Protein 3FUG (pdb70)

GO terms:
  GO:0004879 nuclear receptor activity (F, IDA)
  GO:0000785 chromatin (C, IDA)
  GO:0048384 retinoic acid receptor signaling pathway (P, IDA)
  GO:0045944 positive regulation of transcription by RNA polymerase II (P, IDA)
  GO:0044323 retinoic acid-responsive element binding (F, IDA)
  GO:1990837 sequence-specific double-stranded DNA binding (F, IDA)
  GO:0000977 RNA polymerase II transcription regulatory region sequence-specific DNA binding (F, IDA)
  GO:0000978 RNA polymerase II cis-regulatory region sequence-specific DNA binding (F, IDA)
  GO:0003700 DNA-binding transcription factor activity (F, IDA)
  GO:0042802 identical protein binding (F, IPI)
  GO:0005634 nucleus (C, IDA)
  GO:0005634 nucleus (C, EXP)
  GO:0005515 protein binding (F, IPI)
  GO:0019899 enzyme binding (F, IPI)
  GO:0004879 nuclear receptor activity (F, TAS)
  GO:0043565 sequence-specific DNA binding (F, IDA)
  GO:0000978 RNA polymerase II cis-regulatory region sequence-specific DNA binding (F, TAS)
  GO:0003712 transcription coregulator activity (F, TAS)
  GO:0005654 nucleoplasm (C, TAS)
  GO:0005829 cytosol (C, TAS)

CATH classification: 1.10.565.10

Organism: Homo sapiens (NCBI:txid9606)

Structure (mmCIF, N/CA/C/O backbone):
data_3FUG
#
_entry.id   3FUG
#
_cell.length_a   65.763
_cell.length_b   65.763
_cell.length_c   110.857
_cell.angle_alpha   90.000
_cell.angle_beta   90.000
_cell.angle_gamma   90.000
#
_symmetry.space_group_name_H-M   'P 43 21 2'
#
loop_
_entity.id
_entity.type
_entity.pdbx_description
1 polymer 'Retinoic acid receptor RXR-alpha'
2 polymer 'Nuclear receptor coactivator 2'
3 non-polymer '(2E)-3-[4-hydroxy-3-(3,5,5,8,8-pentamethyl-5,6,7,8-tetrahydronaphthalen-2-yl)phenyl]prop-2-enoic acid'
4 water water
#
loop_
_atom_site.group_PDB
_atom_site.id
_atom_site.type_symbol
_atom_site.label_atom_id
_atom_site.label_alt_id
_atom_site.label_comp_id
_atom_site.label_asym_id
_atom_site.label_entity_id
_atom_site.label_seq_id
_atom_site.pdbx_PDB_ins_code
_atom_site.Cartn_x
_atom_site.Cartn_y
_atom_site.Cartn_z
_atom_site.occupancy
_atom_site.B_iso_or_equiv
_atom_site.auth_seq_id
_atom_site.auth_comp_id
_atom_site.auth_asym_id
_atom_site.auth_atom_id
_atom_site.pdbx_PDB_model_num
ATOM 1 N N . ASP A 1 7 ? 3.264 18.661 -16.024 1.00 31.77 229 ASP A N 1
ATOM 2 C CA . ASP A 1 7 ? 3.145 19.438 -14.749 1.00 31.18 229 ASP A CA 1
ATOM 3 C C . ASP A 1 7 ? 1.955 18.942 -13.929 1.00 30.10 229 ASP A C 1
ATOM 4 O O . ASP A 1 7 ? 0.924 18.562 -14.489 1.00 30.25 229 ASP A O 1
ATOM 9 N N . MET A 1 8 ? 2.100 18.973 -12.606 1.00 28.75 230 MET A N 1
ATOM 10 C CA . MET A 1 8 ? 1.062 18.486 -11.695 1.00 27.44 230 MET A CA 1
ATOM 11 C C . MET A 1 8 ? 0.985 19.359 -10.440 1.00 26.96 230 MET A C 1
ATOM 12 O O . MET A 1 8 ? 1.457 18.955 -9.379 1.00 27.04 230 MET A O 1
ATOM 17 N N . PRO A 1 9 ? 0.375 20.560 -10.556 1.00 26.69 231 PRO A N 1
ATOM 18 C CA . PRO A 1 9 ? 0.319 21.526 -9.456 1.00 26.24 231 PRO A CA 1
ATOM 19 C C . PRO A 1 9 ? -0.614 21.089 -8.333 1.00 25.88 231 PRO A C 1
ATOM 20 O O . PRO A 1 9 ? -1.762 20.721 -8.591 1.00 26.06 231 PRO A O 1
ATOM 24 N N . VAL A 1 10 ? -0.118 21.136 -7.100 1.00 25.27 232 VAL A N 1
ATOM 25 C CA . VAL A 1 10 ? -0.914 20.767 -5.928 1.00 24.97 232 VAL A CA 1
ATOM 26 C C . VAL A 1 10 ? -2.093 21.723 -5.703 1.00 25.36 232 VAL A C 1
ATOM 27 O O . VAL A 1 10 ? -3.122 21.326 -5.162 1.00 24.97 232 VAL A O 1
ATOM 31 N N . GLU A 1 11 ? -1.940 22.976 -6.134 1.00 25.39 233 GLU A N 1
ATOM 32 C CA . GLU A 1 11 ? -3.041 23.937 -6.088 1.00 26.09 233 GLU A CA 1
ATOM 33 C C . GLU A 1 11 ? -4.275 23.409 -6.817 1.00 25.58 233 GLU A C 1
ATOM 34 O O . GLU A 1 11 ? -5.380 23.475 -6.283 1.00 25.68 233 GLU A O 1
ATOM 40 N N . ARG A 1 12 ? -4.075 22.881 -8.026 1.00 25.51 234 ARG A N 1
ATOM 41 C CA . ARG A 1 12 ? -5.158 22.324 -8.840 1.00 25.63 234 ARG A CA 1
ATOM 42 C C . ARG A 1 12 ? -5.762 21.071 -8.202 1.00 24.84 234 ARG A C 1
ATOM 43 O O . ARG A 1 12 ? -6.941 20.790 -8.370 1.00 24.84 234 ARG A O 1
ATOM 51 N N . ILE A 1 13 ? -4.939 20.310 -7.490 1.00 24.16 235 ILE A N 1
ATOM 52 C CA . ILE A 1 13 ? -5.414 19.096 -6.827 1.00 23.63 235 ILE A CA 1
ATOM 53 C C . ILE A 1 13 ? -6.285 19.460 -5.623 1.00 23.54 235 ILE A C 1
ATOM 54 O O . ILE A 1 13 ? -7.369 18.898 -5.449 1.00 23.41 235 ILE A O 1
ATOM 59 N N . LEU A 1 14 ? -5.834 20.438 -4.833 1.00 23.21 236 LEU A N 1
ATOM 60 C CA . LEU A 1 14 ? -6.613 20.955 -3.706 1.00 23.31 236 LEU A CA 1
ATOM 61 C C . LEU A 1 14 ? -7.919 21.615 -4.160 1.00 23.26 236 LEU A C 1
ATOM 62 O O . LEU A 1 14 ? -8.945 21.480 -3.491 1.00 22.82 236 LEU A O 1
ATOM 67 N N . GLU A 1 15 ? -7.874 22.306 -5.301 1.00 23.43 237 GLU A N 1
ATOM 68 C CA . GLU A 1 15 ? -9.068 22.910 -5.902 1.00 24.05 237 GLU A CA 1
ATOM 69 C C . GLU A 1 15 ? -10.127 21.848 -6.186 1.00 23.24 237 GLU A C 1
ATOM 70 O O . GLU A 1 15 ? -11.296 22.044 -5.889 1.00 23.63 237 GLU A O 1
ATOM 76 N N . ALA A 1 16 ? -9.701 20.720 -6.752 1.00 22.94 238 ALA A N 1
ATOM 77 C CA . ALA A 1 16 ? -10.591 19.597 -7.013 1.00 22.34 238 ALA A CA 1
ATOM 78 C C . ALA A 1 16 ? -11.244 19.100 -5.722 1.00 22.15 238 ALA A C 1
ATOM 79 O O . ALA A 1 16 ? -12.454 18.900 -5.678 1.00 21.93 238 ALA A O 1
ATOM 81 N N . GLU A 1 17 ? -10.444 18.941 -4.669 1.00 22.25 239 GLU A N 1
ATOM 82 C CA . GLU A 1 17 ? -10.960 18.568 -3.342 1.00 22.59 239 GLU A CA 1
ATOM 83 C C . GLU A 1 17 ? -12.032 19.521 -2.812 1.00 23.52 239 GLU A C 1
ATOM 84 O O . GLU A 1 17 ? -13.096 19.089 -2.379 1.00 23.37 239 GLU A O 1
ATOM 90 N N . LEU A 1 18 ? -11.738 20.816 -2.845 1.00 25.01 240 LEU A N 1
ATOM 91 C CA . LEU A 1 18 ? -12.638 21.833 -2.291 1.00 26.58 240 LEU A CA 1
ATOM 92 C C . LEU A 1 18 ? -13.885 22.020 -3.142 1.00 27.45 240 LEU A C 1
ATOM 93 O O . LEU A 1 18 ? -14.936 22.420 -2.627 1.00 27.91 240 LEU A O 1
ATOM 98 N N . ALA A 1 19 ? -13.760 21.719 -4.435 1.00 28.30 241 ALA A N 1
ATOM 99 C CA . ALA A 1 19 ? -14.879 21.771 -5.382 1.00 29.37 241 ALA A CA 1
ATOM 100 C C . ALA A 1 19 ? -15.983 20.751 -5.089 1.00 30.09 241 ALA A C 1
ATOM 101 O O . ALA A 1 19 ? -17.149 21.000 -5.394 1.00 30.56 241 ALA A O 1
ATOM 103 N N . VAL A 1 20 ? -15.614 19.615 -4.502 1.00 30.85 242 VAL A N 1
ATOM 104 C CA . VAL A 1 20 ? -16.558 18.515 -4.271 1.00 31.74 242 VAL A CA 1
ATOM 105 C C . VAL A 1 20 ? -17.007 18.331 -2.807 1.00 32.56 242 VAL A C 1
ATOM 106 O O . VAL A 1 20 ? -17.603 17.307 -2.457 1.00 33.31 242 VAL A O 1
ATOM 110 N N . GLU A 1 21 ? -16.733 19.316 -1.959 1.00 33.23 243 GLU A N 1
ATOM 111 C CA . GLU A 1 21 ? -17.141 19.249 -0.552 1.00 33.99 243 GLU A CA 1
ATOM 112 C C . GLU A 1 21 ? -18.648 19.413 -0.352 1.00 34.04 243 GLU A C 1
ATOM 113 O O . GLU A 1 21 ? -19.348 19.949 -1.215 1.00 34.24 243 GLU A O 1
ATOM 119 N N . ASP A 1 41 ? -31.741 0.581 8.766 1.00 26.72 263 ASP A N 1
ATOM 120 C CA . ASP A 1 41 ? -30.443 0.212 9.332 1.00 26.39 263 ASP A CA 1
ATOM 121 C C . ASP A 1 41 ? -29.306 1.071 8.734 1.00 25.41 263 ASP A C 1
ATOM 122 O O . ASP A 1 41 ? -29.403 1.496 7.582 1.00 25.97 263 ASP A O 1
ATOM 127 N N . PRO A 1 42 ? -28.261 1.377 9.535 1.00 24.20 264 PRO A N 1
ATOM 128 C CA . PRO A 1 42 ? -27.139 2.232 9.091 1.00 23.38 264 PRO A CA 1
ATOM 129 C C . PRO A 1 42 ? -26.452 1.825 7.787 1.00 22.60 264 PRO A C 1
ATOM 130 O O . PRO A 1 42 ? -25.964 2.692 7.063 1.00 22.66 264 PRO A O 1
ATOM 134 N N . VAL A 1 43 ? -26.398 0.525 7.507 1.00 21.47 265 VAL A N 1
ATOM 135 C CA . VAL A 1 43 ? -25.831 0.011 6.263 1.00 20.97 265 VAL A CA 1
ATOM 136 C C . VAL A 1 43 ? -26.556 0.560 5.025 1.00 20.22 265 VAL A C 1
ATOM 137 O O . VAL A 1 43 ? -25.916 0.924 4.046 1.00 20.38 265 VAL A O 1
ATOM 141 N N . THR A 1 44 ? -27.885 0.619 5.071 1.00 19.86 266 THR A N 1
ATOM 142 C CA . THR A 1 44 ? -28.654 1.226 3.983 1.00 19.39 266 THR A CA 1
ATOM 143 C C . THR A 1 44 ? -28.256 2.696 3.782 1.00 18.82 266 THR A C 1
ATOM 144 O O . THR A 1 44 ? -27.979 3.108 2.653 1.00 18.30 266 THR A O 1
ATOM 148 N N . ASN A 1 45 ? -28.191 3.460 4.875 1.00 18.25 267 ASN A N 1
ATOM 149 C CA . ASN A 1 45 ? -27.735 4.856 4.829 1.00 18.35 267 ASN A CA 1
ATOM 150 C C . ASN A 1 45 ? -26.307 4.999 4.265 1.00 17.56 267 ASN A C 1
ATOM 151 O O . ASN A 1 45 ? -26.024 5.921 3.504 1.00 17.53 267 ASN A O 1
ATOM 156 N N . ILE A 1 46 ? -25.418 4.082 4.636 1.00 16.76 268 ILE A N 1
ATOM 157 C CA . ILE A 1 46 ? -24.027 4.122 4.167 1.00 15.91 268 ILE A CA 1
ATOM 158 C C . ILE A 1 46 ? -23.959 3.855 2.658 1.00 15.77 268 ILE A C 1
ATOM 159 O O . ILE A 1 46 ? -23.201 4.518 1.944 1.00 15.88 268 ILE A O 1
ATOM 164 N N . CYS A 1 47 ? -24.760 2.896 2.183 1.00 15.34 269 CYS A N 1
ATOM 165 C CA . CYS A 1 47 ? -24.822 2.563 0.762 1.00 15.88 269 CYS A CA 1
ATOM 166 C C . CYS A 1 47 ? -25.405 3.698 -0.069 1.00 15.94 269 CYS A C 1
ATOM 167 O O . CYS A 1 47 ? -24.983 3.915 -1.199 1.00 15.76 269 CYS A O 1
ATOM 170 N N . GLN A 1 48 ? -26.385 4.405 0.485 1.00 16.55 270 GLN A N 1
ATOM 171 C CA . GLN A 1 48 ? -26.970 5.561 -0.206 1.00 17.30 270 GLN A CA 1
ATOM 172 C C . GLN A 1 48 ? -25.922 6.652 -0.379 1.00 16.00 270 GLN A C 1
ATOM 173 O O . GLN A 1 48 ? -25.817 7.244 -1.446 1.00 15.70 270 GLN A O 1
ATOM 179 N N . ALA A 1 49 ? -25.136 6.880 0.676 1.00 15.27 271 ALA A N 1
ATOM 180 C CA . ALA A 1 49 ? -24.042 7.848 0.660 1.00 14.54 271 ALA A CA 1
ATOM 181 C C . ALA A 1 49 ? -22.981 7.537 -0.402 1.00 14.19 271 ALA A C 1
ATOM 182 O O . ALA A 1 49 ? -22.549 8.443 -1.127 1.00 13.88 271 ALA A O 1
ATOM 184 N N . ALA A 1 50 ? -22.565 6.271 -0.485 1.00 13.12 272 ALA A N 1
ATOM 185 C CA . ALA A 1 50 ? -21.596 5.827 -1.498 1.00 13.12 272 ALA A CA 1
ATOM 186 C C . ALA A 1 50 ? -22.089 6.095 -2.931 1.00 13.14 272 ALA A C 1
ATOM 187 O O . ALA A 1 50 ? -21.345 6.630 -3.750 1.00 12.37 272 ALA A O 1
ATOM 189 N N . ASP A 1 51 ? -23.335 5.708 -3.221 1.00 13.68 273 ASP A N 1
ATOM 190 C CA . ASP A 1 51 ? -23.962 5.969 -4.530 1.00 13.97 273 ASP A CA 1
ATOM 191 C C . ASP A 1 51 ? -23.919 7.457 -4.889 1.00 14.48 273 ASP A C 1
ATOM 192 O O . ASP A 1 51 ? -23.466 7.829 -5.984 1.00 14.34 273 ASP A O 1
ATOM 197 N N . LYS A 1 52 ? -24.392 8.286 -3.957 1.00 14.90 274 LYS A N 1
ATOM 198 C CA . LYS A 1 52 ? -24.371 9.758 -4.070 1.00 15.13 274 LYS A CA 1
ATOM 199 C C . LYS A 1 52 ? -22.973 10.257 -4.423 1.00 14.48 274 LYS A C 1
ATOM 200 O O . LYS A 1 52 ? -22.801 11.056 -5.350 1.00 12.99 274 LYS A O 1
ATOM 206 N N . GLN A 1 53 ? -21.973 9.768 -3.693 1.00 13.65 275 GLN A N 1
ATOM 207 C CA . GLN A 1 53 ? -20.607 10.245 -3.878 1.00 13.34 275 GLN A CA 1
ATOM 208 C C . GLN A 1 53 ? -19.947 9.764 -5.162 1.00 13.12 275 GLN A C 1
ATOM 209 O O . GLN A 1 53 ? -19.000 10.375 -5.628 1.00 13.35 275 GLN A O 1
ATOM 215 N N . LEU A 1 54 ? -20.461 8.684 -5.737 1.00 13.23 276 LEU A N 1
ATOM 216 C CA . LEU A 1 54 ? -19.958 8.194 -7.019 1.00 13.23 276 LEU A CA 1
ATOM 217 C C . LEU A 1 54 ? -20.155 9.215 -8.150 1.00 13.43 276 LEU A C 1
ATOM 218 O O . LEU A 1 54 ? -19.303 9.341 -9.030 1.00 13.30 276 LEU A O 1
ATOM 223 N N . PHE A 1 55 ? -21.257 9.962 -8.102 1.00 13.86 277 PHE A N 1
ATOM 224 C CA . PHE A 1 55 ? -21.532 10.992 -9.116 1.00 14.57 277 PHE A CA 1
ATOM 225 C C . PHE A 1 55 ? -20.549 12.138 -8.967 1.00 14.78 277 PHE A C 1
ATOM 226 O O . PHE A 1 55 ? -19.981 12.629 -9.945 1.00 15.10 277 PHE A O 1
ATOM 234 N N . THR A 1 56 ? -20.340 12.529 -7.716 1.00 15.48 278 THR A N 1
ATOM 235 C CA . THR A 1 56 ? -19.418 13.583 -7.333 1.00 16.20 278 THR A CA 1
ATOM 236 C C . THR A 1 56 ? -17.948 13.207 -7.628 1.00 16.50 278 THR A C 1
ATOM 237 O O . THR A 1 56 ? -17.133 14.065 -8.011 1.00 16.51 278 THR A O 1
ATOM 241 N N . LEU A 1 57 ? -17.616 11.926 -7.458 1.00 16.45 279 LEU A N 1
ATOM 242 C CA . LEU A 1 57 ? -16.269 11.412 -7.766 1.00 16.36 279 LEU A CA 1
ATOM 243 C C . LEU A 1 57 ? -15.864 11.659 -9.223 1.00 16.72 279 LEU A C 1
ATOM 244 O O . LEU A 1 57 ? -14.711 12.017 -9.517 1.00 15.93 279 LEU A O 1
ATOM 249 N N . VAL A 1 58 ? -16.809 11.444 -10.134 1.00 16.99 280 VAL A N 1
ATOM 250 C CA . VAL A 1 58 ? -16.551 11.693 -11.553 1.00 17.75 280 VAL A CA 1
ATOM 251 C C . VAL A 1 58 ? -16.172 13.155 -11.773 1.00 18.13 280 VAL A C 1
ATOM 252 O O . VAL A 1 58 ? -15.219 13.446 -12.495 1.00 18.67 280 VAL A O 1
ATOM 256 N N . GLU A 1 59 ? -16.893 14.069 -11.129 1.00 18.50 281 GLU A N 1
ATOM 257 C CA . GLU A 1 59 ? -16.567 15.501 -11.224 1.00 18.98 281 GLU A CA 1
ATOM 258 C C . GLU A 1 59 ? -15.208 15.852 -10.627 1.00 18.47 281 GLU A C 1
ATOM 259 O O . GLU A 1 59 ? -14.479 16.689 -11.183 1.00 18.96 281 GLU A O 1
ATOM 265 N N . TRP A 1 60 ? -14.871 15.213 -9.505 1.00 17.39 282 TRP A N 1
ATOM 266 C CA . TRP A 1 60 ? -13.556 15.363 -8.882 1.00 16.79 282 TRP A CA 1
ATOM 267 C C . TRP A 1 60 ? -12.430 14.992 -9.842 1.00 16.84 282 TRP A C 1
ATOM 268 O O . TRP A 1 60 ? -11.483 15.764 -10.018 1.00 16.15 282 TRP A O 1
ATOM 279 N N . ALA A 1 61 ? -12.531 13.799 -10.436 1.00 17.03 283 ALA A N 1
ATOM 280 C CA . ALA A 1 61 ? -11.482 13.271 -11.312 1.00 17.59 283 ALA A CA 1
ATOM 281 C C . ALA A 1 61 ? -11.272 14.155 -12.543 1.00 17.90 283 ALA A C 1
ATOM 282 O O . ALA A 1 61 ? -10.144 14.355 -12.980 1.00 18.16 283 ALA A O 1
ATOM 284 N N . LYS A 1 62 ? -12.369 14.690 -13.073 1.00 18.56 284 LYS A N 1
ATOM 285 C CA . LYS A 1 62 ? -12.337 15.639 -14.197 1.00 19.50 284 LYS A CA 1
ATOM 286 C C . LYS A 1 62 ? -11.525 16.900 -13.893 1.00 19.46 284 LYS A C 1
ATOM 287 O O . LYS A 1 62 ? -11.026 17.546 -14.806 1.00 20.07 284 LYS A O 1
ATOM 293 N N . ARG A 1 63 ? -11.410 17.241 -12.612 1.00 19.31 285 ARG A N 1
ATOM 294 C CA . ARG A 1 63 ? -10.626 18.392 -12.162 1.00 19.56 285 ARG A CA 1
ATOM 295 C C . ARG A 1 63 ? -9.173 18.059 -11.792 1.00 19.07 285 ARG A C 1
ATOM 296 O O . ARG A 1 63 ? -8.390 18.962 -11.482 1.00 18.84 285 ARG A O 1
ATOM 304 N N . ILE A 1 64 ? -8.821 16.777 -11.801 1.00 19.04 286 ILE A N 1
ATOM 305 C CA . ILE A 1 64 ? -7.428 16.366 -11.589 1.00 18.95 286 ILE A CA 1
ATOM 306 C C . ILE A 1 64 ? -6.650 16.538 -12.902 1.00 19.64 286 ILE A C 1
ATOM 307 O O . ILE A 1 64 ? -7.056 15.990 -13.922 1.00 19.97 286 ILE A O 1
ATOM 312 N N . PRO A 1 65 ? -5.539 17.306 -12.884 1.00 20.51 287 PRO A N 1
ATOM 313 C CA . PRO A 1 65 ? -4.815 17.605 -14.137 1.00 21.08 287 PRO A CA 1
ATOM 314 C C . PRO A 1 65 ? -4.486 16.378 -14.982 1.00 21.66 287 PRO A C 1
ATOM 315 O O . PRO A 1 65 ? -3.935 15.396 -14.470 1.00 22.15 287 PRO A O 1
ATOM 319 N N . HIS A 1 66 ? -4.841 16.452 -16.269 1.00 21.95 288 HIS A N 1
ATOM 320 C CA . HIS A 1 66 ? -4.513 15.438 -17.293 1.00 22.27 288 HIS A CA 1
ATOM 321 C C . HIS A 1 66 ? -5.405 14.188 -17.314 1.00 21.94 288 HIS A C 1
ATOM 322 O O . HIS A 1 66 ? -5.305 13.385 -18.237 1.00 22.63 288 HIS A O 1
ATOM 329 N N . PHE A 1 67 ? -6.279 14.015 -16.324 1.00 21.48 289 PHE A N 1
ATOM 330 C CA . PHE A 1 67 ? -7.161 12.839 -16.303 1.00 20.85 289 PHE A CA 1
ATOM 331 C C . PHE A 1 67 ? 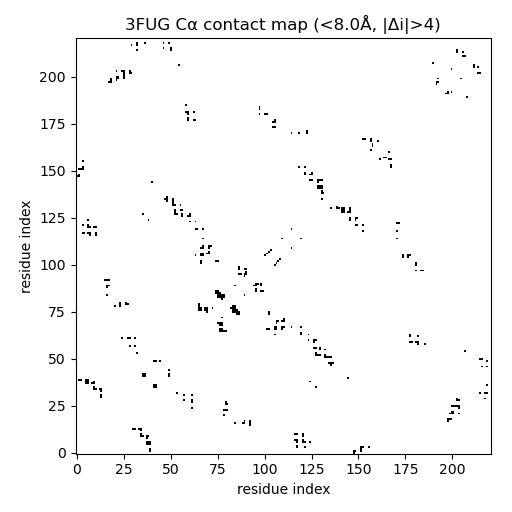-8.101 12.810 -17.513 1.00 21.12 289 PHE A C 1
ATOM 332 O O . PHE A 1 67 ? -8.251 11.775 -18.167 1.00 20.64 289 PHE A O 1
ATOM 340 N N . SER A 1 68 ? -8.727 13.953 -17.792 1.00 21.74 290 SER A N 1
ATOM 341 C CA . SER A 1 68 ? -9.660 14.102 -18.914 1.00 22.77 290 SER A CA 1
ATOM 342 C C . SER A 1 68 ? -9.038 13.899 -20.302 1.00 23.03 290 SER A C 1
ATOM 343 O O . SER A 1 68 ? -9.763 13.712 -21.286 1.00 23.04 290 SER A O 1
ATOM 346 N N . GLU A 1 69 ? -7.709 13.938 -20.367 1.00 23.89 291 GLU A N 1
ATOM 347 C CA . GLU A 1 69 ? -6.964 13.787 -21.626 1.00 24.94 291 GLU A CA 1
ATOM 348 C C . GLU A 1 69 ? -6.586 12.344 -21.927 1.00 24.61 291 GLU A C 1
ATOM 349 O O . GLU A 1 69 ? -6.139 12.027 -23.040 1.00 24.58 291 GLU A O 1
ATOM 355 N N . LEU A 1 70 ? -6.754 11.473 -20.932 1.00 24.00 292 LEU A N 1
ATOM 356 C CA . LEU A 1 70 ? -6.609 10.037 -21.142 1.00 23.53 292 LEU A CA 1
ATOM 357 C C . LEU A 1 70 ? -7.748 9.549 -22.049 1.00 23.36 292 LEU A C 1
ATOM 358 O O . LEU A 1 70 ? -8.805 10.174 -22.086 1.00 23.50 292 LEU A O 1
ATOM 363 N N . PRO A 1 71 ? -7.531 8.454 -22.803 1.00 23.09 293 PRO A N 1
ATOM 364 C CA . PRO A 1 71 ? -8.649 7.843 -23.532 1.00 23.38 293 PRO A CA 1
ATOM 365 C C . PRO A 1 71 ? -9.829 7.559 -22.605 1.00 23.68 293 PRO A C 1
ATOM 366 O O . PRO A 1 71 ? -9.624 7.097 -21.476 1.00 23.40 293 PRO A O 1
ATOM 370 N N . LEU A 1 72 ? -11.046 7.844 -23.071 1.00 23.81 294 LEU A N 1
ATOM 371 C CA . LEU A 1 72 ? -12.257 7.596 -22.279 1.00 23.95 294 LEU A CA 1
ATOM 372 C C . LEU A 1 72 ? -12.294 6.182 -21.663 1.00 24.07 294 LEU A C 1
ATOM 373 O O . LEU A 1 72 ? -12.697 6.025 -20.507 1.00 23.97 294 LEU A O 1
ATOM 378 N N . ASP A 1 73 ? -11.867 5.166 -22.417 1.00 24.04 295 ASP A N 1
ATOM 379 C CA . ASP A 1 73 ? -11.847 3.788 -21.893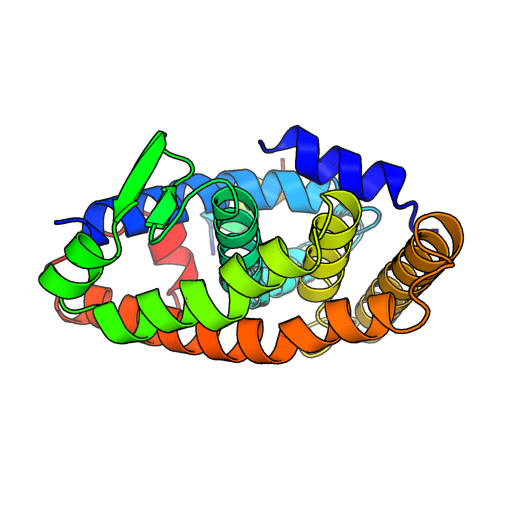 1.00 23.98 295 ASP A CA 1
ATOM 380 C C . ASP A 1 73 ? -10.914 3.626 -20.680 1.00 22.96 295 ASP A C 1
ATOM 381 O O . ASP A 1 73 ? -11.202 2.842 -19.774 1.00 22.34 295 ASP A O 1
ATOM 386 N N . ASP A 1 74 ? -9.806 4.366 -20.675 1.00 22.16 296 ASP A N 1
ATOM 387 C CA . ASP A 1 74 ? -8.856 4.342 -19.560 1.00 21.30 296 ASP A CA 1
ATOM 388 C C . ASP A 1 74 ? -9.384 5.108 -18.345 1.00 20.66 296 ASP A C 1
ATOM 389 O O . ASP A 1 74 ? -9.154 4.699 -17.215 1.00 20.54 296 ASP A O 1
ATOM 394 N N . GLN A 1 75 ? -10.084 6.215 -18.586 1.00 19.71 297 GLN A N 1
ATOM 395 C CA . GLN A 1 75 ? -10.761 6.962 -17.526 1.00 19.09 297 GLN A CA 1
ATOM 396 C C . GLN A 1 75 ? -11.767 6.074 -16.798 1.00 18.34 297 GLN A C 1
ATOM 397 O O . GLN A 1 75 ? -11.876 6.114 -15.570 1.00 17.45 297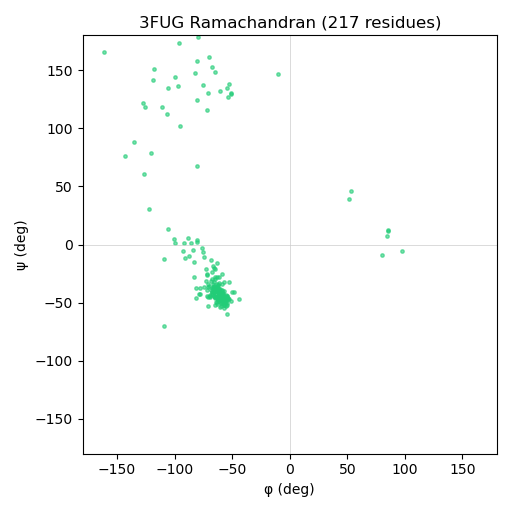 GLN A O 1
ATOM 403 N N . VAL A 1 76 ? -12.494 5.278 -17.581 1.00 17.78 298 VAL A N 1
ATOM 404 C CA . VAL A 1 76 ? -13.469 4.305 -17.087 1.00 17.03 298 VAL A CA 1
ATOM 405 C C . VAL A 1 76 ? -12.752 3.248 -16.245 1.00 16.72 298 VAL A C 1
ATOM 406 O O . VAL A 1 76 ? -13.147 2.987 -15.107 1.00 16.81 298 VAL A O 1
ATOM 410 N N . ILE A 1 77 ? -11.690 2.664 -16.794 1.00 15.94 299 ILE A N 1
ATOM 411 C CA . ILE A 1 77 ? -10.879 1.672 -16.069 1.00 15.50 299 ILE A CA 1
ATOM 412 C C . ILE A 1 77 ? -10.341 2.231 -14.734 1.00 15.13 299 ILE A C 1
ATOM 413 O O . ILE A 1 77 ? -10.470 1.586 -13.687 1.00 15.02 299 ILE A O 1
ATOM 418 N N . LEU A 1 78 ? -9.769 3.431 -14.771 1.00 14.59 300 LEU A N 1
ATOM 419 C CA . LEU A 1 78 ? -9.190 4.033 -13.565 1.00 14.59 300 LEU A CA 1
ATOM 420 C C . LEU A 1 78 ? -10.213 4.262 -12.448 1.00 14.47 300 LEU A C 1
ATOM 421 O O . LEU A 1 78 ? -9.939 3.966 -11.273 1.00 14.68 300 LEU A O 1
ATOM 426 N N . LEU A 1 79 ? -11.387 4.771 -12.823 1.00 14.41 301 LEU A N 1
ATOM 427 C CA . LEU A 1 79 ? -12.492 5.009 -11.883 1.00 14.23 301 LEU A CA 1
ATOM 428 C C . LEU A 1 79 ? -13.155 3.737 -11.367 1.00 14.64 301 LEU A C 1
ATOM 429 O O . LEU A 1 79 ? -13.542 3.657 -10.186 1.00 13.56 301 LEU A O 1
ATOM 434 N N . ARG A 1 80 ? -13.266 2.733 -12.233 1.00 14.75 302 ARG A N 1
ATOM 435 C CA . ARG A 1 80 ? -13.818 1.445 -11.809 1.00 15.72 302 ARG A CA 1
ATOM 436 C C . ARG A 1 80 ? -12.854 0.714 -10.866 1.00 15.13 302 ARG A C 1
ATOM 437 O O . ARG A 1 80 ? -13.284 0.047 -9.917 1.00 15.91 302 ARG A O 1
ATOM 445 N N . ALA A 1 81 ? -11.559 0.864 -11.120 1.00 14.47 303 ALA A N 1
ATOM 446 C CA . ALA A 1 81 ? -10.516 0.305 -10.267 1.00 14.14 303 ALA A CA 1
ATOM 447 C C . ALA A 1 81 ? -10.435 0.986 -8.894 1.00 13.83 303 ALA A C 1
ATOM 448 O O . ALA A 1 81 ? -10.233 0.312 -7.875 1.00 14.03 303 ALA A O 1
ATOM 450 N N . GLY A 1 82 ? -10.603 2.307 -8.872 1.00 12.37 304 GLY A N 1
ATOM 451 C CA . GLY A 1 82 ? -10.232 3.115 -7.705 1.00 11.98 304 GLY A CA 1
ATOM 452 C C . GLY A 1 82 ? -11.343 3.717 -6.863 1.00 11.81 304 GLY A C 1
ATOM 453 O O . GLY A 1 82 ? -11.083 4.187 -5.746 1.00 11.33 304 GLY A O 1
ATOM 454 N N . TRP A 1 83 ? -12.576 3.688 -7.370 1.00 11.42 305 TRP A N 1
ATOM 455 C CA . TRP A 1 83 ? -13.681 4.418 -6.725 1.00 11.92 305 TRP A CA 1
ATOM 456 C C . TRP A 1 83 ? -13.815 4.160 -5.221 1.00 11.74 305 TRP A C 1
ATOM 457 O O . TRP A 1 83 ? -14.056 5.080 -4.456 1.00 12.29 305 TRP A O 1
ATOM 468 N N . ASN A 1 84 ? -13.649 2.913 -4.799 1.00 11.63 306 ASN A N 1
ATOM 469 C CA . ASN A 1 84 ? -13.902 2.576 -3.397 1.00 11.73 306 ASN A CA 1
ATOM 470 C C . ASN A 1 84 ? -12.835 3.166 -2.486 1.00 11.25 306 ASN A C 1
ATOM 471 O O . ASN A 1 84 ? -13.145 3.892 -1.542 1.00 11.50 306 ASN A O 1
ATOM 476 N N . GLU A 1 85 ? -11.572 2.896 -2.793 1.00 10.95 307 GLU A N 1
ATOM 477 C CA . GLU A 1 85 ? -10.478 3.547 -2.078 1.00 10.99 307 GLU A CA 1
ATOM 478 C C . GLU A 1 85 ? -10.596 5.065 -2.108 1.00 10.38 307 GLU A C 1
ATOM 479 O O . GLU A 1 85 ? -10.393 5.719 -1.092 1.00 9.92 307 GLU A O 1
ATOM 485 N N . LEU A 1 86 ? -10.912 5.622 -3.280 1.00 10.19 308 LEU A N 1
ATOM 486 C CA . LEU A 1 86 ? -11.070 7.081 -3.427 1.00 9.60 308 LEU A CA 1
ATOM 487 C C . LEU A 1 86 ? -12.120 7.650 -2.473 1.00 9.85 308 LEU A C 1
ATOM 488 O O . LEU A 1 86 ? -11.893 8.675 -1.829 1.00 10.28 308 LEU A O 1
ATOM 493 N N . LEU A 1 87 ? -13.263 6.974 -2.390 1.00 9.76 309 LEU A N 1
ATOM 494 C CA . LEU A 1 87 ? -14.377 7.462 -1.581 1.00 10.28 309 LEU A CA 1
ATOM 495 C C . LEU A 1 87 ? -14.158 7.194 -0.089 1.00 10.14 309 LEU A C 1
ATOM 496 O O . LEU A 1 87 ? -14.530 8.011 0.738 1.00 9.93 309 LEU A O 1
ATOM 501 N N . ILE A 1 88 ? -13.569 6.045 0.237 1.00 10.29 310 ILE A N 1
ATOM 502 C CA . ILE A 1 88 ? -13.158 5.729 1.622 1.00 10.33 310 ILE A CA 1
ATOM 503 C C . ILE A 1 88 ? -12.131 6.747 2.168 1.00 10.60 310 ILE A C 1
ATOM 504 O O . ILE A 1 88 ? -12.270 7.222 3.291 1.00 10.46 310 ILE A O 1
ATOM 509 N N . ALA A 1 89 ? -11.129 7.100 1.364 1.00 11.10 311 ALA A N 1
ATOM 510 C CA . ALA A 1 89 ? -10.161 8.133 1.758 1.00 11.56 311 ALA A CA 1
ATOM 511 C C . ALA A 1 89 ? -10.883 9.427 2.109 1.00 11.93 311 ALA A C 1
ATOM 512 O O . ALA A 1 89 ? -10.581 10.050 3.124 1.00 12.63 311 ALA A O 1
ATOM 514 N N . SER A 1 90 ? -11.849 9.812 1.277 1.00 12.56 312 SER A N 1
ATOM 515 C CA . SER A 1 90 ? -12.603 11.053 1.466 1.00 12.60 312 SER A CA 1
ATOM 516 C C . SER A 1 90 ? -13.459 11.079 2.722 1.00 12.55 312 SER A C 1
ATOM 517 O O . SER A 1 90 ? -13.377 12.048 3.481 1.00 12.30 312 SER A O 1
ATOM 520 N N . PHE A 1 91 ? -14.303 10.063 2.937 1.00 11.96 313 PHE A N 1
ATOM 521 C CA . PHE A 1 91 ? -15.122 10.085 4.165 1.00 12.19 313 PHE A CA 1
ATOM 522 C C . PHE A 1 91 ? -14.280 9.914 5.435 1.00 12.33 313 PHE A C 1
ATOM 523 O O . PHE A 1 91 ? -14.641 10.443 6.494 1.00 11.93 313 PHE A O 1
ATOM 531 N N . SER A 1 92 ? -13.158 9.195 5.324 1.00 12.24 314 SER A N 1
ATOM 532 C CA . SER A 1 92 ? -12.250 9.023 6.468 1.00 12.79 314 SER A CA 1
ATOM 533 C C . SER A 1 92 ? -11.622 10.347 6.890 1.00 13.40 314 SER A C 1
ATOM 534 O O . SER A 1 92 ? -11.585 10.673 8.076 1.00 14.08 314 SER A O 1
ATOM 537 N N . HIS A 1 93 ? -11.147 11.121 5.922 1.00 13.77 315 HIS A N 1
ATOM 538 C CA . HIS A 1 93 ? -10.570 12.422 6.231 1.00 14.35 315 HIS A CA 1
ATOM 539 C C . HIS A 1 93 ? -11.638 13.397 6.738 1.00 14.66 315 HIS A C 1
ATOM 540 O O . HIS A 1 93 ? -11.380 14.185 7.651 1.00 14.72 315 HIS A O 1
ATOM 547 N N . ARG A 1 94 ? -12.835 13.321 6.163 1.00 14.94 316 ARG A N 1
ATOM 548 C CA . ARG A 1 94 ? -13.961 14.119 6.636 1.00 16.14 316 ARG A CA 1
ATOM 549 C C . ARG A 1 94 ? -14.261 13.872 8.124 1.00 16.66 316 ARG A C 1
ATOM 550 O O . ARG A 1 94 ? -14.692 14.790 8.844 1.00 16.37 316 ARG A O 1
ATOM 558 N N . SER A 1 95 ? -14.019 12.640 8.572 1.00 17.14 317 SER A N 1
ATOM 559 C CA . SER A 1 95 ? -14.406 12.190 9.909 1.00 18.17 317 SER A CA 1
ATOM 560 C C . SER A 1 95 ? -13.403 12.494 11.034 1.00 19.28 317 SER A C 1
ATOM 561 O O . SER A 1 95 ? -13.647 12.130 12.181 1.00 19.05 317 SER A O 1
ATOM 564 N N . ILE A 1 96 ? -12.289 13.152 10.713 1.00 20.71 318 ILE A N 1
ATOM 565 C CA . ILE A 1 96 ? -11.255 13.436 11.722 1.00 22.82 318 ILE A CA 1
ATOM 566 C C . ILE A 1 96 ? -11.752 14.324 12.875 1.00 23.65 318 ILE A C 1
ATOM 567 O O . ILE A 1 96 ? -11.246 14.231 13.989 1.00 24.11 318 ILE A O 1
ATOM 572 N N . ALA A 1 97 ? -12.746 15.161 12.602 1.00 25.04 319 ALA A N 1
ATOM 573 C CA . ALA A 1 97 ? -13.321 16.053 13.618 1.00 26.62 319 ALA A CA 1
ATOM 574 C C . ALA A 1 97 ? -14.225 15.309 14.606 1.00 27.39 319 ALA A C 1
ATOM 575 O O . ALA A 1 97 ? -14.686 15.884 15.596 1.00 27.97 319 ALA A O 1
ATOM 577 N N . VAL A 1 98 ? -14.465 14.029 14.331 1.00 27.64 320 VAL A N 1
ATOM 578 C CA . VAL A 1 98 ? -15.413 13.231 15.095 1.00 27.86 320 VAL A CA 1
ATOM 579 C C . VAL A 1 98 ? -14.736 12.034 15.767 1.00 27.35 320 VAL A C 1
ATOM 580 O O . VAL A 1 98 ? -13.839 11.416 15.200 1.00 27.33 320 VAL A O 1
ATOM 584 N N . LYS A 1 99 ? -15.166 11.732 16.989 1.00 27.06 321 LYS A N 1
ATOM 585 C CA . LYS A 1 99 ? -14.677 10.575 17.729 1.00 26.59 321 LYS A CA 1
ATOM 586 C C . LYS A 1 99 ? -15.646 9.403 17.572 1.00 25.38 321 LYS A C 1
ATOM 587 O O . LYS A 1 99 ? -16.867 9.582 17.634 1.00 25.84 321 LYS A O 1
ATOM 593 N N . ASP A 1 100 ? -15.086 8.218 17.351 1.00 24.09 322 ASP A N 1
ATOM 594 C CA . ASP A 1 100 ? -15.839 6.958 17.241 1.00 23.03 322 ASP A CA 1
ATOM 595 C C . ASP A 1 100 ? -17.012 7.004 16.255 1.00 20.97 322 ASP A C 1
ATOM 596 O O . ASP A 1 100 ? -18.074 6.441 16.512 1.00 20.25 322 ASP A O 1
ATOM 601 N N . GLY A 1 101 ? -16.808 7.678 15.125 1.00 19.51 323 GLY A N 1
ATOM 602 C CA . GLY A 1 101 ? -17.850 7.780 14.116 1.00 18.11 323 GLY A CA 1
ATOM 603 C C . GLY A 1 101 ? -17.333 8.182 12.753 1.00 17.56 323 GLY A C 1
ATOM 604 O O . GLY A 1 101 ? -16.187 8.634 12.616 1.00 16.83 323 GLY A O 1
ATOM 605 N N . ILE A 1 102 ? -18.177 7.995 11.742 1.00 16.71 324 ILE A N 1
ATOM 606 C CA . ILE A 1 102 ? -17.917 8.552 10.418 1.00 16.71 324 ILE A CA 1
ATOM 607 C C . ILE A 1 102 ? -19.006 9.537 10.017 1.00 16.54 324 ILE A C 1
ATOM 608 O O . ILE A 1 102 ? -20.157 9.414 10.444 1.00 15.84 324 ILE A O 1
ATOM 613 N N . LEU A 1 103 ? -18.613 10.507 9.194 1.00 16.35 325 LEU A N 1
ATOM 614 C CA . LEU A 1 103 ? -19.483 11.553 8.697 1.00 16.80 325 LEU A CA 1
ATOM 615 C C . LEU A 1 103 ? -19.758 11.250 7.237 1.00 16.53 325 LEU A C 1
ATOM 616 O O . LEU A 1 103 ? -18.847 11.328 6.409 1.00 16.24 325 LEU A O 1
ATOM 621 N N . LEU A 1 104 ? -21.001 10.897 6.919 1.00 16.40 326 LEU A N 1
ATOM 622 C CA . LEU A 1 104 ? -21.365 10.627 5.539 1.00 16.57 326 LEU A CA 1
ATOM 623 C C . LEU A 1 104 ? -21.628 11.931 4.786 1.00 17.43 326 LEU A C 1
ATOM 624 O O . LEU A 1 104 ? -21.914 12.976 5.398 1.00 17.69 326 LEU A O 1
ATOM 629 N N . ALA A 1 105 ? -21.526 11.867 3.461 1.00 17.86 327 ALA A N 1
ATOM 630 C CA . ALA A 1 105 ? -21.743 13.043 2.612 1.00 18.75 327 ALA A CA 1
ATOM 631 C C . ALA A 1 105 ? -23.186 13.531 2.646 1.00 19.37 327 ALA A C 1
ATOM 632 O O . ALA A 1 105 ? -23.467 14.675 2.277 1.00 19.58 327 ALA A O 1
ATOM 634 N N . THR A 1 106 ? -24.084 12.652 3.085 1.00 19.56 328 THR A N 1
ATOM 635 C CA . THR A 1 106 ? -25.512 12.926 3.162 1.00 19.81 328 THR A CA 1
ATOM 636 C C . THR A 1 106 ? -25.891 13.727 4.417 1.00 20.66 328 THR A C 1
ATOM 637 O O . THR A 1 106 ? -27.076 13.992 4.653 1.00 20.87 328 THR A O 1
ATOM 641 N N . GLY A 1 107 ? -24.891 14.097 5.219 1.00 20.94 329 GLY A N 1
ATOM 642 C CA . GLY A 1 107 ? -25.121 14.799 6.487 1.00 21.18 329 GLY A CA 1
ATOM 643 C C . GLY A 1 107 ? -25.423 13.896 7.671 1.00 21.62 329 GLY A C 1
ATOM 644 O O . GLY A 1 107 ? -25.765 14.376 8.763 1.00 22.05 329 GLY A O 1
ATOM 645 N N . LEU A 1 108 ? -25.292 12.587 7.475 1.00 21.34 330 LEU A N 1
ATOM 646 C CA . LEU A 1 108 ? -25.550 11.632 8.547 1.00 21.27 330 LEU A CA 1
ATOM 647 C C . LEU A 1 108 ? -24.251 11.150 9.211 1.00 21.04 330 LEU A C 1
ATOM 648 O O . LEU A 1 108 ? -23.215 10.986 8.557 1.00 20.95 330 LEU A O 1
ATOM 653 N N . HIS A 1 109 ? -24.320 10.934 10.519 1.00 20.80 331 HIS A N 1
ATOM 654 C CA . HIS A 1 109 ? -23.205 10.396 11.286 1.00 20.27 331 HIS A CA 1
ATOM 655 C C . HIS A 1 109 ? -23.508 8.944 11.636 1.00 20.06 331 HIS A C 1
ATOM 656 O O . HIS A 1 109 ? -24.629 8.608 12.055 1.00 20.15 331 HIS A O 1
ATOM 663 N N . VAL A 1 110 ? -22.524 8.073 11.447 1.00 19.06 332 VAL A N 1
ATOM 664 C CA . VAL A 1 110 ? -22.668 6.696 11.887 1.00 18.34 332 VAL A CA 1
ATOM 665 C C . VAL A 1 110 ? -21.714 6.479 13.044 1.00 18.11 332 VAL A C 1
ATOM 666 O O . VAL A 1 110 ? -20.501 6.639 12.901 1.00 17.71 332 VAL A O 1
ATOM 670 N N . HIS A 1 111 ? -22.275 6.155 14.203 1.00 17.40 333 HIS A N 1
ATOM 671 C CA . HIS A 1 111 ? -21.461 5.918 15.378 1.00 17.06 333 HIS A CA 1
ATOM 672 C C . HIS A 1 111 ? -20.943 4.491 15.320 1.00 16.48 333 HIS A C 1
ATOM 673 O O . HIS A 1 111 ? -21.596 3.593 14.788 1.00 15.75 333 HIS A O 1
ATOM 680 N N . ARG A 1 112 ? -19.746 4.304 15.848 1.00 16.85 334 ARG A N 1
ATOM 681 C CA . ARG A 1 112 ? -19.164 2.982 16.038 1.00 18.05 334 ARG A CA 1
ATOM 682 C C . ARG A 1 112 ? -20.173 1.970 16.616 1.00 17.96 334 ARG A C 1
ATOM 683 O O . ARG A 1 112 ? -20.285 0.846 16.120 1.00 17.92 334 ARG A O 1
ATOM 691 N N . ASN A 1 113 ? -20.905 2.372 17.658 1.00 17.55 335 ASN A N 1
ATOM 692 C CA . ASN A 1 113 ? -21.899 1.497 18.287 1.00 18.21 335 ASN A CA 1
ATOM 693 C C . ASN A 1 113 ? -22.997 1.074 17.308 1.00 17.68 335 ASN A C 1
ATOM 694 O O . ASN A 1 113 ? -23.448 -0.071 17.307 1.00 17.68 335 ASN A O 1
ATOM 699 N N . SER A 1 114 ? -23.396 2.010 16.459 1.00 17.20 336 SER A N 1
ATOM 700 C CA . SER A 1 114 ? -24.411 1.763 15.437 1.00 17.31 336 SER A CA 1
ATOM 701 C C . SER A 1 114 ? -23.917 0.750 14.403 1.00 16.49 336 SER A C 1
ATOM 702 O O . SER A 1 114 ? -24.641 -0.182 14.043 1.00 16.02 336 SER A O 1
ATOM 705 N N . ALA A 1 115 ? -22.668 0.909 13.957 1.00 15.82 337 ALA A N 1
ATOM 706 C CA . ALA A 1 115 ? -22.059 -0.037 13.025 1.00 15.37 337 ALA A CA 1
ATOM 707 C C . ALA A 1 115 ? -21.961 -1.442 13.631 1.00 14.89 337 ALA A C 1
ATOM 708 O O . ALA A 1 115 ? -22.281 -2.435 12.982 1.00 14.24 337 ALA A O 1
ATOM 710 N N . HIS A 1 116 ? -21.521 -1.509 14.883 1.00 15.35 338 HIS A N 1
ATOM 711 C CA . HIS A 1 116 ? -21.435 -2.781 15.586 1.00 16.32 338 HIS A CA 1
ATOM 712 C C . HIS A 1 116 ? -22.795 -3.457 15.703 1.00 15.93 338 HIS A C 1
ATOM 713 O O . HIS A 1 116 ? -22.916 -4.651 15.455 1.00 15.81 338 HIS A O 1
ATOM 720 N N . SER A 1 117 ? -23.816 -2.680 16.056 1.00 16.24 339 SER A N 1
ATOM 721 C CA . SER A 1 117 ? -25.168 -3.204 16.225 1.00 16.64 339 SER A CA 1
ATOM 722 C C . SER A 1 117 ? -25.815 -3.660 14.900 1.00 16.63 339 SER A C 1
ATOM 723 O O . SER A 1 117 ? -26.832 -4.357 14.911 1.00 16.50 339 SER A O 1
ATOM 726 N N . ALA A 1 118 ? -25.203 -3.283 13.773 1.00 15.89 340 ALA A N 1
ATOM 727 C CA . ALA A 1 118 ? -25.669 -3.692 12.445 1.00 15.52 340 ALA A CA 1
ATOM 728 C C . ALA A 1 118 ? -24.859 -4.855 11.853 1.00 14.95 340 ALA A C 1
ATOM 729 O O . ALA A 1 118 ? -25.089 -5.267 10.718 1.00 15.18 340 ALA A O 1
ATOM 731 N N . GLY A 1 119 ? -23.927 -5.398 12.627 1.00 14.56 341 GLY A N 1
ATOM 732 C CA . GLY A 1 119 ? -23.139 -6.551 12.178 1.00 14.31 341 GLY A CA 1
ATOM 733 C C . GLY A 1 119 ? -21.913 -6.222 11.340 1.00 14.56 341 GLY A C 1
ATOM 734 O O . GLY A 1 119 ? -21.313 -7.114 10.740 1.00 15.31 341 GLY A O 1
ATOM 735 N N . VAL A 1 120 ? -21.520 -4.953 11.307 1.00 14.34 342 VAL A N 1
ATOM 736 C CA . VAL A 1 120 ? -20.355 -4.537 10.522 1.00 14.14 342 VAL A CA 1
ATOM 737 C C . VAL A 1 120 ? -19.269 -3.853 11.362 1.00 14.15 342 VAL A C 1
ATOM 738 O O . VAL A 1 120 ? -18.514 -3.013 10.855 1.00 14.17 342 VAL A O 1
ATOM 742 N N . GLY A 1 121 ? -19.169 -4.251 12.630 1.00 13.87 343 GLY A N 1
ATOM 743 C CA . GLY A 1 121 ? -18.278 -3.584 13.595 1.00 13.51 343 GLY A CA 1
ATOM 744 C C . GLY A 1 121 ? -16.787 -3.680 13.319 1.00 13.30 343 GLY A C 1
ATOM 745 O O . GLY A 1 121 ? -16.048 -2.681 13.438 1.00 13.07 343 GLY A O 1
ATOM 746 N N . ALA A 1 122 ? -16.330 -4.881 12.979 1.00 13.10 344 ALA A N 1
ATOM 747 C CA . ALA A 1 122 ? -14.905 -5.114 12.733 1.00 13.23 344 ALA A CA 1
ATOM 748 C C . ALA A 1 122 ? -14.354 -4.199 11.626 1.00 12.80 344 ALA A C 1
ATOM 749 O O . ALA A 1 122 ? -13.394 -3.460 11.848 1.00 12.54 344 ALA A O 1
ATOM 751 N N . ILE A 1 123 ? -14.977 -4.220 10.450 1.00 12.75 345 ILE A N 1
ATOM 752 C CA . ILE A 1 123 ? -14.502 -3.365 9.341 1.00 12.63 345 ILE A CA 1
ATOM 753 C C . ILE A 1 123 ? -14.626 -1.859 9.662 1.00 12.52 345 ILE A C 1
ATOM 754 O O . ILE A 1 123 ? -13.749 -1.083 9.297 1.00 12.74 345 ILE A O 1
ATOM 759 N N . PHE A 1 124 ? -15.684 -1.462 10.372 1.00 12.60 346 PHE A N 1
ATOM 760 C CA . PHE A 1 124 ? -15.841 -0.070 10.831 1.00 12.51 346 PHE A CA 1
ATOM 761 C C . PHE A 1 124 ? -14.658 0.353 11.726 1.00 12.55 346 PHE A C 1
ATOM 762 O O . PHE A 1 124 ? -14.072 1.423 11.536 1.00 12.23 346 PHE A O 1
ATOM 770 N N . ASP A 1 125 ? -14.292 -0.495 12.683 1.00 12.20 347 ASP A N 1
ATOM 771 C CA . ASP A 1 125 ? -13.162 -0.206 13.566 1.00 12.76 347 ASP A CA 1
ATOM 772 C C . ASP A 1 125 ? -11.819 -0.103 12.814 1.00 12.03 347 ASP A C 1
ATOM 773 O O . ASP A 1 125 ? -10.972 0.700 13.184 1.00 11.77 347 ASP A O 1
ATOM 778 N N . ARG A 1 126 ? -11.641 -0.891 11.756 1.00 11.73 348 ARG A N 1
ATOM 779 C CA . ARG A 1 126 ? -10.435 -0.779 10.904 1.00 12.06 348 ARG A CA 1
ATOM 780 C C . ARG A 1 126 ? -10.355 0.611 10.283 1.00 11.29 348 ARG A C 1
ATOM 781 O O . ARG A 1 126 ? -9.313 1.245 10.311 1.00 11.65 348 ARG A O 1
ATOM 789 N N . VAL A 1 127 ? -11.471 1.093 9.748 1.00 11.53 349 VAL A N 1
ATOM 790 C CA . VAL A 1 127 ? -11.551 2.462 9.234 1.00 11.39 349 VAL A CA 1
ATOM 791 C C . VAL A 1 127 ? -11.167 3.488 10.318 1.00 12.23 349 VAL A C 1
ATOM 792 O O . VAL A 1 127 ? -10.316 4.344 10.085 1.00 12.16 349 VAL A O 1
ATOM 796 N N . LEU A 1 128 ? -11.770 3.388 11.504 1.00 12.59 350 LEU A N 1
ATOM 797 C CA . LEU A 1 128 ? -11.439 4.335 12.585 1.00 13.10 350 LEU A CA 1
ATOM 798 C C . LEU A 1 128 ? -9.973 4.300 13.000 1.00 13.43 350 LEU A C 1
ATOM 799 O O . LEU A 1 128 ? -9.344 5.352 13.171 1.00 13.87 350 LEU A O 1
ATOM 804 N N . THR A 1 129 ? -9.435 3.097 13.163 1.00 13.26 351 THR A N 1
ATOM 805 C CA . THR A 1 129 ? -8.087 2.933 13.708 1.00 14.39 351 THR A CA 1
ATOM 806 C C . THR A 1 129 ? -6.999 3.131 12.657 1.00 13.57 351 THR A C 1
ATOM 807 O O . THR A 1 129 ? -6.043 3.870 12.894 1.00 14.29 351 THR A O 1
ATOM 811 N N . GLU A 1 130 ? -7.164 2.521 11.486 1.00 12.60 352 GLU A N 1
ATOM 812 C CA . GLU A 1 130 ? -6.126 2.594 10.439 1.00 12.57 352 GLU A CA 1
ATOM 813 C C . GLU A 1 130 ? -6.161 3.848 9.572 1.00 12.49 352 GLU A C 1
ATOM 814 O O . GLU A 1 130 ? -5.119 4.271 9.047 1.00 12.97 352 GLU A O 1
ATOM 820 N N . LEU A 1 131 ? -7.346 4.436 9.407 1.00 12.17 353 LEU A N 1
ATOM 821 C CA . LEU A 1 131 ? -7.484 5.619 8.566 1.00 12.43 353 LEU A CA 1
ATOM 822 C C . LEU A 1 131 ? -7.764 6.892 9.354 1.00 12.79 353 LEU A C 1
ATOM 823 O O . LEU A 1 131 ? -6.893 7.740 9.449 1.00 13.22 353 LEU A O 1
ATOM 828 N N . VAL A 1 132 ? -8.952 7.012 9.938 1.00 13.08 354 VAL A N 1
ATOM 829 C CA . VAL A 1 132 ? -9.379 8.264 10.573 1.00 14.00 354 VAL A CA 1
ATOM 830 C C . VAL A 1 132 ? -8.404 8.730 11.660 1.00 14.69 354 VAL A C 1
ATOM 831 O O . VAL A 1 132 ? -7.947 9.873 11.626 1.00 14.71 354 VAL A O 1
ATOM 835 N N . SER A 1 133 ? -8.088 7.835 12.601 1.00 15.57 355 SER A N 1
ATOM 836 C CA . SER A 1 133 ? -7.211 8.141 13.744 1.00 17.22 355 SER A CA 1
ATOM 837 C C . SER A 1 133 ? -5.812 8.564 13.310 1.00 17.07 355 SER A C 1
ATOM 838 O O . SER A 1 133 ? -5.218 9.470 13.897 1.00 16.89 355 SER A O 1
ATOM 841 N N . LYS A 1 134 ? -5.294 7.878 12.292 1.00 17.42 356 LYS A N 1
ATOM 842 C CA . LYS A 1 134 ? -3.971 8.158 11.725 1.00 17.84 356 LYS A CA 1
ATOM 843 C C . LYS A 1 134 ? -3.942 9.488 10.989 1.00 17.55 356 LYS A C 1
ATOM 844 O O . LYS A 1 134 ? -3.005 10.277 11.149 1.00 17.63 356 LYS A O 1
ATOM 850 N N . MET A 1 135 ? -4.983 9.738 10.199 1.00 16.97 357 MET A N 1
ATOM 851 C CA . MET A 1 135 ? -5.165 11.034 9.550 1.00 17.03 357 MET A CA 1
ATOM 852 C C . MET A 1 135 ? -5.248 12.150 10.590 1.00 17.33 357 MET A C 1
ATOM 853 O O . MET A 1 135 ? -4.626 13.199 10.436 1.00 16.99 357 MET A O 1
ATOM 858 N N . ARG A 1 136 ? -6.020 11.910 11.646 1.00 17.88 358 ARG A N 1
ATOM 859 C CA . ARG A 1 136 ? -6.120 12.846 12.774 1.00 19.01 358 ARG A CA 1
ATOM 860 C C . ARG A 1 136 ? -4.772 13.084 13.449 1.00 19.09 358 ARG A C 1
ATOM 861 O O . ARG A 1 136 ? -4.382 14.226 13.646 1.00 19.24 358 ARG A O 1
ATOM 869 N N . ASP A 1 137 ? -4.072 12.007 13.794 1.00 20.09 359 ASP A N 1
ATOM 870 C CA . ASP A 1 137 ? -2.830 12.105 14.574 1.00 21.04 359 ASP A CA 1
ATOM 871 C C . ASP A 1 137 ? -1.716 12.893 13.883 1.00 20.95 359 ASP A C 1
ATOM 872 O O . ASP A 1 137 ? -0.926 13.571 14.547 1.00 21.39 359 ASP A O 1
ATOM 877 N N . MET A 1 138 ? -1.661 12.807 12.555 1.00 20.52 360 MET A N 1
ATOM 878 C CA . MET A 1 138 ? -0.616 13.483 11.782 1.00 19.95 360 MET A CA 1
ATOM 879 C C . MET A 1 138 ? -1.114 14.795 11.178 1.00 19.99 360 MET A C 1
ATOM 880 O O . MET A 1 138 ? -0.367 15.489 10.488 1.00 20.15 360 MET A O 1
ATOM 885 N N . GLN A 1 139 ? -2.376 15.129 11.450 1.00 19.68 361 GLN A N 1
ATOM 886 C CA . GLN A 1 139 ? -3.029 16.319 10.901 1.00 19.93 361 GLN A CA 1
ATOM 887 C C . GLN A 1 139 ? -2.918 16.378 9.370 1.00 18.53 361 GLN A C 1
ATOM 888 O O . GLN A 1 139 ? -2.603 17.429 8.793 1.00 17.78 361 GLN A O 1
ATOM 894 N N . MET A 1 140 ? -3.182 15.249 8.706 1.00 17.33 362 MET A N 1
ATOM 895 C CA . MET A 1 140 ? -3.152 15.215 7.238 1.00 16.15 362 MET A CA 1
ATOM 896 C C . MET A 1 140 ? -4.014 16.349 6.700 1.00 16.24 362 MET A C 1
ATOM 897 O O . MET A 1 140 ? -5.152 16.515 7.129 1.00 16.02 362 MET A O 1
ATOM 902 N N . ASP A 1 141 ? -3.473 17.136 5.772 1.00 16.65 363 ASP A N 1
ATOM 903 C CA . ASP A 1 141 ? -4.229 18.256 5.225 1.00 17.10 363 ASP A CA 1
ATOM 904 C C . ASP A 1 141 ? -4.919 17.902 3.904 1.00 17.26 363 ASP A C 1
ATOM 905 O O . ASP A 1 141 ? -4.715 16.808 3.364 1.00 17.02 363 ASP A O 1
ATOM 910 N N . LYS A 1 142 ? -5.749 18.820 3.407 1.00 17.35 364 LYS A N 1
ATOM 911 C CA . LYS A 1 142 ? -6.583 18.573 2.224 1.00 17.61 364 LYS A CA 1
ATOM 912 C C . LYS A 1 142 ? -5.800 18.448 0.915 1.00 16.80 364 LYS A C 1
ATOM 913 O O . LYS A 1 142 ? -6.214 17.720 0.009 1.00 16.65 364 LYS A O 1
ATOM 919 N N . THR A 1 143 ? -4.676 19.162 0.823 1.00 16.44 365 THR A N 1
ATOM 920 C CA . THR A 1 143 ? -3.742 19.016 -0.295 1.00 15.71 365 THR A CA 1
ATOM 921 C C . THR A 1 143 ? -3.121 17.620 -0.278 1.00 15.74 365 THR A C 1
ATOM 922 O O . THR A 1 143 ? -3.043 16.967 -1.314 1.00 15.92 365 THR A O 1
ATOM 926 N N . GLU A 1 144 ? -2.681 17.181 0.897 1.00 14.97 366 GLU A N 1
ATOM 927 C CA . GLU A 1 144 ? -2.128 15.837 1.077 1.00 14.78 366 GLU A CA 1
ATOM 928 C C . GLU A 1 144 ? -3.153 14.746 0.748 1.00 14.36 366 GLU A C 1
ATOM 929 O O . GLU A 1 144 ? -2.837 13.825 0.002 1.00 13.88 366 GLU A O 1
ATOM 935 N N . LEU A 1 145 ? -4.366 14.860 1.289 1.00 13.91 367 LEU A N 1
ATOM 936 C CA . LEU A 1 145 ? -5.452 13.929 0.938 1.00 14.22 367 LEU A CA 1
ATOM 937 C C . LEU A 1 145 ? -5.661 13.897 -0.572 1.00 14.28 367 LEU A C 1
ATOM 938 O O . LEU A 1 145 ? -5.702 12.820 -1.174 1.00 14.86 367 LEU A O 1
ATOM 943 N N . GLY A 1 146 ? -5.789 15.087 -1.160 1.00 14.02 368 GLY A N 1
ATOM 944 C CA . GLY A 1 146 ? -6.016 15.269 -2.594 1.00 13.15 368 GLY A CA 1
ATOM 945 C C . GLY A 1 146 ? -4.988 14.543 -3.439 1.00 12.79 368 GLY A C 1
ATOM 946 O O . GLY A 1 146 ? -5.346 13.854 -4.392 1.00 12.77 368 GLY A O 1
ATOM 947 N N . CYS A 1 147 ? -3.715 14.696 -3.072 1.00 12.45 369 CYS A N 1
ATOM 948 C CA . CYS A 1 147 ? -2.591 14.038 -3.756 1.00 12.83 369 CYS A CA 1
ATOM 949 C C . CYS A 1 147 ? -2.576 12.521 -3.577 1.00 12.47 369 CYS A C 1
ATOM 950 O O . CYS A 1 147 ? -2.290 11.793 -4.518 1.00 11.65 369 CYS A O 1
ATOM 953 N N . LEU A 1 148 ? -2.845 12.050 -2.361 1.00 12.06 370 LEU A N 1
ATOM 954 C CA . LEU A 1 148 ? -2.964 10.603 -2.144 1.00 11.86 370 LEU A CA 1
ATOM 955 C C . LEU A 1 148 ? -4.073 10.015 -3.004 1.00 11.33 370 LEU A C 1
ATOM 956 O O . LEU A 1 148 ? -3.879 8.969 -3.630 1.00 10.99 370 LEU A O 1
ATOM 961 N N . ARG A 1 149 ? -5.219 10.696 -3.048 1.00 11.00 371 ARG A N 1
ATOM 962 C CA . ARG A 1 149 ? -6.343 10.256 -3.892 1.00 10.98 371 ARG A CA 1
ATOM 963 C C . ARG A 1 149 ? -5.978 10.262 -5.386 1.00 11.02 371 ARG A C 1
ATOM 964 O O . ARG A 1 149 ? -6.333 9.343 -6.127 1.00 10.31 371 ARG A O 1
ATOM 972 N N . ALA A 1 150 ? -5.247 11.288 -5.819 1.00 10.49 372 ALA A N 1
ATOM 973 C CA . ALA A 1 150 ? -4.811 11.369 -7.217 1.00 10.54 372 ALA A CA 1
ATOM 974 C C . ALA A 1 150 ? -3.808 10.255 -7.567 1.00 10.79 372 ALA A C 1
ATOM 975 O O . ALA A 1 150 ? -3.803 9.751 -8.688 1.00 10.98 372 ALA A O 1
ATOM 977 N N . ILE A 1 151 ? -2.976 9.867 -6.603 1.00 10.78 373 ILE A N 1
ATOM 978 C CA . ILE A 1 151 ? -2.116 8.689 -6.744 1.00 11.34 373 ILE A CA 1
ATOM 979 C C . ILE A 1 151 ? -2.951 7.410 -6.901 1.00 11.51 373 ILE A C 1
ATOM 980 O O . ILE A 1 151 ? -2.665 6.558 -7.756 1.00 11.51 373 ILE A O 1
ATOM 985 N N . VAL A 1 152 ? -3.989 7.279 -6.079 1.00 11.30 374 VAL A N 1
ATOM 986 C CA . VAL A 1 152 ? -4.886 6.128 -6.164 1.00 11.35 374 VAL A CA 1
ATOM 987 C C . VAL A 1 152 ? -5.556 6.099 -7.542 1.00 11.18 374 VAL A C 1
ATOM 988 O O . VAL A 1 152 ? -5.594 5.053 -8.199 1.00 10.36 374 VAL A O 1
ATOM 992 N N . LEU A 1 153 ? -6.041 7.258 -7.979 1.00 11.40 375 LEU A N 1
ATOM 993 C CA . LEU A 1 153 ? -6.682 7.400 -9.293 1.00 12.41 375 LEU A CA 1
ATOM 994 C C . LEU A 1 153 ? -5.780 6.921 -10.443 1.00 12.61 375 LEU A C 1
ATOM 995 O O . LEU A 1 153 ? -6.187 6.081 -11.249 1.00 12.98 375 LEU A O 1
ATOM 1000 N N . PHE A 1 154 ? -4.558 7.445 -10.496 1.00 13.08 376 PHE A N 1
ATOM 1001 C CA . PHE A 1 154 ? -3.591 7.056 -11.516 1.00 13.61 376 PHE A CA 1
ATOM 1002 C C . PHE A 1 154 ? -2.910 5.736 -11.139 1.00 13.75 376 PHE A C 1
ATOM 1003 O O . PHE A 1 154 ? -1.723 5.702 -10.836 1.00 13.98 376 PHE A O 1
ATOM 1011 N N . ASN A 1 155 ? -3.688 4.658 -11.145 1.00 14.20 377 ASN A N 1
ATOM 1012 C CA . ASN A 1 155 ? -3.200 3.342 -10.761 1.00 14.83 377 ASN A CA 1
ATOM 1013 C C . ASN A 1 155 ? -2.769 2.559 -11.998 1.00 15.00 377 ASN A C 1
ATOM 1014 O O . ASN A 1 155 ? -3.611 2.009 -12.707 1.00 14.64 377 ASN A O 1
ATOM 1019 N N . PRO A 1 156 ? -1.449 2.491 -12.248 1.00 15.37 378 PRO A N 1
ATOM 1020 C CA . PRO A 1 156 ? -0.971 1.913 -13.504 1.00 15.45 378 PRO A CA 1
ATOM 1021 C C . PRO A 1 156 ? -1.047 0.382 -13.525 1.00 15.73 378 PRO A C 1
ATOM 1022 O O . PRO A 1 156 ? -0.741 -0.228 -14.556 1.00 15.10 378 PRO A O 1
ATOM 1026 N N . ASP A 1 157 ? -1.470 -0.222 -12.409 1.00 15.39 379 ASP A N 1
ATOM 1027 C CA . ASP A 1 157 ? -1.694 -1.667 -12.348 1.00 16.38 379 ASP A CA 1
ATOM 1028 C C . ASP A 1 157 ? -3.101 -2.071 -12.783 1.00 16.83 379 ASP A C 1
ATOM 1029 O O . ASP A 1 157 ? -3.371 -3.264 -12.945 1.00 17.15 379 ASP A O 1
ATOM 1034 N N . SER A 1 158 ? -3.989 -1.083 -12.950 1.00 17.09 380 SER A N 1
ATOM 1035 C CA . SER A 1 158 ? -5.356 -1.315 -13.421 1.00 17.46 380 SER A CA 1
ATOM 1036 C C . SER A 1 158 ? -5.325 -2.104 -14.726 1.00 18.35 380 SER A C 1
ATOM 1037 O O . SER A 1 158 ? -4.635 -1.720 -15.673 1.00 18.15 380 SER A O 1
ATOM 1040 N N . LYS A 1 159 ? -6.064 -3.210 -14.769 1.00 19.57 381 LYS A N 1
ATOM 1041 C CA . LYS A 1 159 ? -6.009 -4.119 -15.917 1.00 20.87 381 LYS A CA 1
ATOM 1042 C C . LYS A 1 159 ? -6.765 -3.543 -17.112 1.00 21.29 381 LYS A C 1
ATOM 1043 O O . LYS A 1 159 ? -7.849 -2.968 -16.961 1.00 21.36 381 LYS A O 1
ATOM 1049 N N . GLY A 1 160 ? -6.174 -3.681 -18.293 1.00 21.91 382 GLY A N 1
ATOM 1050 C CA . GLY A 1 160 ? -6.828 -3.268 -19.522 1.00 22.48 382 GLY A CA 1
ATOM 1051 C C . GLY A 1 160 ? -6.444 -1.901 -20.037 1.00 22.95 382 GLY A C 1
ATOM 1052 O O . GLY A 1 160 ? -6.875 -1.520 -21.126 1.00 22.92 382 GLY A O 1
ATOM 1053 N N . LEU A 1 161 ? -5.645 -1.159 -19.265 1.00 22.88 383 LEU A N 1
ATOM 1054 C CA . LEU A 1 161 ? -5.168 0.159 -19.690 1.00 23.40 383 LEU A CA 1
ATOM 1055 C C . LEU A 1 161 ? -4.482 0.085 -21.055 1.00 24.14 383 LEU A C 1
ATOM 1056 O O . LEU A 1 161 ? -3.674 -0.808 -21.304 1.00 24.32 383 LEU A O 1
ATOM 1061 N N . SER A 1 162 ? -4.816 1.029 -21.929 1.00 24.89 384 SER A N 1
ATOM 1062 C CA . SER A 1 162 ? -4.224 1.095 -23.261 1.00 25.67 384 SER A CA 1
ATOM 1063 C C . SER A 1 162 ? -2.764 1.548 -23.189 1.00 25.76 384 SER A C 1
ATOM 1064 O O . SER A 1 162 ? -1.918 1.041 -23.921 1.00 26.14 384 SER A O 1
ATOM 1067 N N . ASN A 1 163 ? -2.479 2.500 -22.302 1.00 25.72 385 ASN A N 1
ATOM 1068 C CA . ASN A 1 163 ? -1.113 2.961 -22.077 1.00 25.75 385 ASN A CA 1
ATOM 1069 C C . ASN A 1 163 ? -0.843 3.090 -20.581 1.00 24.83 385 ASN A C 1
ATOM 1070 O O . ASN A 1 163 ? -1.059 4.152 -20.003 1.00 25.26 385 ASN A O 1
ATOM 1075 N N . PRO A 1 164 ? -0.398 1.990 -19.946 1.00 24.50 386 PRO A N 1
ATOM 1076 C CA . PRO A 1 164 ? -0.072 1.985 -18.515 1.00 24.07 386 PRO A CA 1
ATOM 1077 C C . PRO A 1 164 ? 1.082 2.933 -18.178 1.00 23.76 386 PRO A C 1
ATOM 1078 O O . PRO A 1 164 ? 1.142 3.453 -17.065 1.00 23.24 386 PRO A O 1
ATOM 1082 N N . ALA A 1 165 ? 1.975 3.155 -19.143 1.00 23.41 387 ALA A N 1
ATOM 1083 C CA . ALA A 1 165 ? 3.146 4.007 -18.955 1.00 23.19 387 ALA A CA 1
ATOM 1084 C C . ALA A 1 165 ? 2.754 5.464 -18.737 1.00 23.09 387 ALA A C 1
ATOM 1085 O O . ALA A 1 165 ? 3.338 6.137 -17.896 1.00 22.68 387 ALA A O 1
ATOM 1087 N N . GLU A 1 166 ? 1.760 5.936 -19.492 1.00 22.50 388 GLU A N 1
ATOM 1088 C CA . GLU A 1 166 ? 1.241 7.292 -19.337 1.00 22.99 388 GLU A CA 1
ATOM 1089 C C . GLU A 1 166 ? 0.622 7.498 -17.942 1.00 21.70 388 GLU A C 1
ATOM 1090 O O . GLU A 1 166 ? 0.759 8.566 -17.345 1.00 21.81 388 GLU A O 1
ATOM 1096 N N . VAL A 1 167 ? -0.061 6.472 -17.439 1.00 20.69 389 VAL A N 1
ATOM 1097 C CA . VAL A 1 167 ? -0.705 6.528 -16.120 1.00 19.77 389 VAL A CA 1
ATOM 1098 C C . VAL A 1 167 ? 0.362 6.514 -15.028 1.00 19.46 389 VAL A C 1
ATOM 1099 O O . VAL A 1 167 ? 0.321 7.308 -14.084 1.00 19.27 389 VAL A O 1
ATOM 1103 N N . GLU A 1 168 ? 1.338 5.631 -15.191 1.00 19.46 390 GLU A N 1
ATOM 1104 C CA . GLU A 1 168 ? 2.505 5.591 -14.324 1.00 19.41 390 GLU A CA 1
ATOM 1105 C C . GLU A 1 168 ? 3.207 6.957 -14.264 1.00 18.66 390 GLU A C 1
ATOM 1106 O O . GLU A 1 168 ? 3.573 7.427 -13.179 1.00 18.11 390 GLU A O 1
ATOM 1112 N N . ALA A 1 169 ? 3.379 7.592 -15.426 1.00 17.86 391 ALA A N 1
ATOM 1113 C CA . ALA A 1 169 ? 3.999 8.923 -15.501 1.00 16.99 391 ALA A CA 1
ATOM 1114 C C . ALA A 1 169 ? 3.184 9.967 -14.731 1.00 16.21 391 ALA A C 1
ATOM 1115 O O . ALA A 1 169 ? 3.738 10.850 -14.086 1.00 16.78 391 ALA A O 1
ATOM 1117 N N . LEU A 1 170 ? 1.866 9.864 -14.799 1.00 15.47 392 LEU A N 1
ATOM 1118 C CA . LEU A 1 170 ? 1.005 10.809 -14.111 1.00 14.98 392 LEU A CA 1
ATOM 1119 C C . LEU A 1 170 ? 1.093 10.624 -12.585 1.00 15.11 392 LEU A C 1
ATOM 1120 O O . LEU A 1 170 ? 1.250 11.599 -11.843 1.00 14.64 392 LEU A O 1
ATOM 1125 N N . ARG A 1 171 ? 1.047 9.367 -12.142 1.00 14.76 393 ARG A N 1
ATOM 1126 C CA . ARG A 1 171 ? 1.255 9.024 -10.739 1.00 15.32 393 ARG A CA 1
ATOM 1127 C C . ARG A 1 171 ? 2.586 9.580 -10.209 1.00 15.99 393 ARG A C 1
ATOM 1128 O O . ARG A 1 171 ? 2.617 10.159 -9.126 1.00 15.71 393 ARG A O 1
ATOM 1136 N N . GLU A 1 172 ? 3.669 9.385 -10.971 1.00 16.74 394 GLU A N 1
ATOM 1137 C CA . GLU A 1 172 ? 5.004 9.884 -10.587 1.00 18.20 394 GLU A CA 1
ATOM 1138 C C . GLU A 1 172 ? 4.995 11.403 -10.422 1.00 17.69 394 GLU A C 1
ATOM 1139 O O . GLU A 1 172 ? 5.627 11.941 -9.511 1.00 18.09 394 GLU A O 1
ATOM 1145 N N . LYS A 1 173 ? 4.269 12.081 -11.303 1.00 17.51 395 LYS A N 1
ATOM 1146 C CA . LYS A 1 173 ? 4.133 13.533 -11.240 1.00 17.70 395 LYS A CA 1
ATOM 1147 C C . LYS A 1 173 ? 3.375 13.981 -9.997 1.00 17.00 395 LYS A C 1
ATOM 1148 O O . LYS A 1 173 ? 3.756 14.964 -9.361 1.00 15.99 395 LYS A O 1
ATOM 1154 N N . VAL A 1 174 ? 2.315 13.253 -9.643 1.00 17.01 396 VAL A N 1
ATOM 1155 C CA . VAL A 1 174 ? 1.591 13.533 -8.397 1.00 17.02 396 VAL A CA 1
ATOM 1156 C C . VAL A 1 174 ? 2.506 13.397 -7.168 1.00 17.36 396 VAL A C 1
ATOM 1157 O O . VAL A 1 174 ? 2.591 14.316 -6.357 1.00 17.50 396 VAL A O 1
ATOM 1161 N N . TYR A 1 175 ? 3.189 12.262 -7.027 1.00 17.66 397 TYR A N 1
ATOM 1162 C CA . TYR A 1 175 ? 4.007 12.069 -5.834 1.00 17.94 397 TYR A CA 1
ATOM 1163 C C . TYR A 1 175 ? 5.280 12.905 -5.781 1.00 18.03 397 TYR A C 1
ATOM 1164 O O . TYR A 1 175 ? 5.762 13.227 -4.693 1.00 17.55 397 TYR A O 1
ATOM 1173 N N . ALA A 1 176 ? 5.792 13.294 -6.945 1.00 17.82 398 ALA A N 1
ATOM 1174 C CA . ALA A 1 176 ? 6.846 14.307 -6.992 1.00 18.07 398 ALA A CA 1
ATOM 1175 C C . ALA A 1 176 ? 6.326 15.634 -6.425 1.00 17.99 398 ALA A C 1
ATOM 1176 O O . ALA A 1 176 ? 6.978 16.250 -5.581 1.00 17.54 398 ALA A O 1
ATOM 1178 N N . SER A 1 177 ? 5.138 16.051 -6.859 1.00 18.31 399 SER A N 1
ATOM 1179 C CA . SER A 1 177 ? 4.533 17.295 -6.368 1.00 18.60 399 SER A CA 1
ATOM 1180 C C . SER A 1 177 ? 4.139 17.245 -4.886 1.00 18.68 399 SER A C 1
ATOM 1181 O O . SER A 1 177 ? 4.272 18.247 -4.171 1.00 18.69 399 SER A O 1
ATOM 1184 N N . LEU A 1 178 ? 3.638 16.091 -4.438 1.00 18.40 400 LEU A N 1
ATOM 1185 C CA . LEU A 1 178 ? 3.268 15.903 -3.029 1.00 17.72 400 LEU A CA 1
ATOM 1186 C C . LEU A 1 178 ? 4.486 16.013 -2.117 1.00 18.12 400 LEU A C 1
ATOM 1187 O O . LEU A 1 178 ? 4.425 16.660 -1.063 1.00 18.12 400 LEU A O 1
ATOM 1192 N N . GLU A 1 179 ? 5.580 15.368 -2.507 1.00 18.60 401 GLU A N 1
ATOM 1193 C CA . GLU A 1 179 ? 6.804 15.419 -1.710 1.00 19.55 401 GLU A CA 1
ATOM 1194 C C . GLU A 1 179 ? 7.349 16.847 -1.603 1.00 19.76 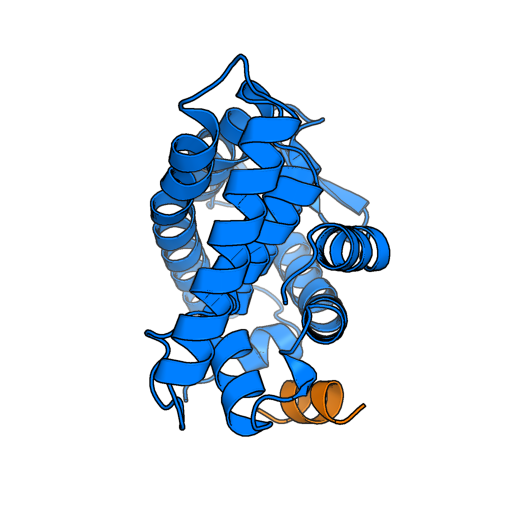401 GLU A C 1
ATOM 1195 O O . GLU A 1 179 ? 7.676 17.304 -0.509 1.00 20.06 401 GLU A O 1
ATOM 1201 N N . ALA A 1 180 ? 7.434 17.544 -2.734 1.00 20.09 402 ALA A N 1
ATOM 1202 C CA . ALA A 1 180 ? 7.844 18.956 -2.748 1.00 20.18 402 ALA A CA 1
ATOM 1203 C C . ALA A 1 180 ? 6.986 19.806 -1.796 1.00 20.17 402 ALA A C 1
ATOM 1204 O O . ALA A 1 180 ? 7.514 20.598 -1.012 1.00 20.58 402 ALA A O 1
ATOM 1206 N N . TYR A 1 181 ? 5.670 19.614 -1.855 1.00 20.19 403 TYR A N 1
ATOM 1207 C CA . TYR A 1 181 ? 4.727 20.276 -0.948 1.00 20.29 403 TYR A CA 1
ATOM 1208 C C . TYR A 1 181 ? 5.029 19.971 0.522 1.00 20.42 403 TYR A C 1
ATOM 1209 O O . TYR A 1 181 ? 5.121 20.893 1.339 1.00 20.11 403 TYR A O 1
ATOM 1218 N N . CYS A 1 182 ? 5.178 18.684 0.847 1.00 20.90 404 CYS A N 1
ATOM 1219 C CA . CYS A 1 182 ? 5.487 18.240 2.208 1.00 21.52 404 CYS A CA 1
ATOM 1220 C C . CYS A 1 182 ? 6.790 18.838 2.766 1.00 22.43 404 CYS A C 1
ATOM 1221 O O . CYS A 1 182 ? 6.830 19.265 3.924 1.00 22.36 404 CYS A O 1
ATOM 1224 N N . LYS A 1 183 ? 7.833 18.871 1.938 1.00 22.99 405 LYS A N 1
ATOM 1225 C CA . LYS A 1 183 ? 9.129 19.426 2.329 1.00 24.54 405 LYS A CA 1
ATOM 1226 C C . LYS A 1 183 ? 9.056 20.925 2.594 1.00 24.89 405 LYS A C 1
ATOM 1227 O O . LYS A 1 183 ? 9.726 21.420 3.495 1.00 25.27 405 LYS A O 1
ATOM 1233 N N . HIS A 1 184 ? 8.248 21.636 1.806 1.00 25.57 406 HIS A N 1
ATOM 1234 C CA . HIS A 1 184 ? 8.088 23.088 1.947 1.00 26.43 406 HIS A CA 1
ATOM 1235 C C . HIS A 1 184 ? 7.175 23.471 3.118 1.00 26.35 406 HIS A C 1
ATOM 1236 O O . HIS A 1 184 ? 7.487 24.400 3.867 1.00 26.18 406 HIS A O 1
ATOM 1243 N N . LYS A 1 185 ? 6.062 22.753 3.277 1.00 25.80 407 LYS A N 1
ATOM 1244 C CA . LYS A 1 185 ? 5.102 23.035 4.348 1.00 25.67 407 LYS A CA 1
ATOM 1245 C C . LYS A 1 185 ? 5.494 22.442 5.709 1.00 25.11 407 LYS A C 1
ATOM 1246 O O . LYS A 1 185 ? 5.278 23.063 6.744 1.00 24.95 407 LYS A O 1
ATOM 1252 N N . TYR A 1 186 ? 6.068 21.244 5.702 1.00 24.76 408 TYR A N 1
ATOM 1253 C CA . TYR A 1 186 ? 6.414 20.541 6.934 1.00 24.47 408 TYR A CA 1
ATOM 1254 C C . TYR A 1 186 ? 7.885 20.112 6.934 1.00 24.57 408 TYR A C 1
ATOM 1255 O O . TYR A 1 186 ? 8.177 18.912 7.018 1.00 24.86 408 TYR A O 1
ATOM 1264 N N . PRO A 1 187 ? 8.823 21.085 6.843 1.00 24.69 409 PRO A N 1
ATOM 1265 C CA . PRO A 1 187 ? 10.251 20.719 6.820 1.00 24.66 409 PRO A CA 1
ATOM 1266 C C . PRO A 1 187 ? 10.746 20.090 8.116 1.00 24.40 409 PRO A C 1
ATOM 1267 O O . PRO A 1 187 ? 11.762 19.403 8.119 1.00 24.78 409 PRO A O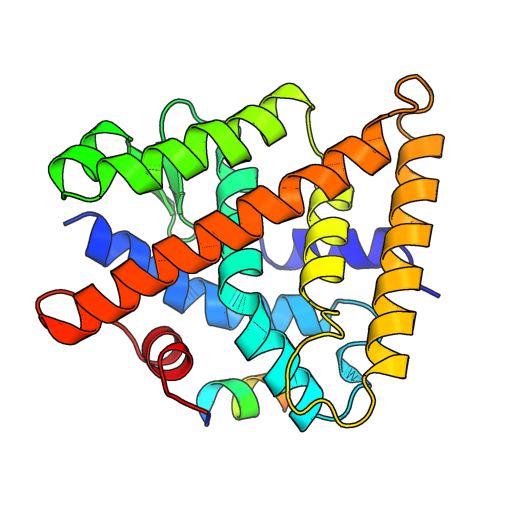 1
ATOM 1271 N N . GLU A 1 188 ? 10.023 20.315 9.203 1.00 24.08 410 GLU A N 1
ATOM 1272 C CA . GLU A 1 188 ? 10.356 19.712 10.490 1.00 23.81 410 GLU A CA 1
ATOM 1273 C C . GLU A 1 188 ? 10.016 18.218 10.565 1.00 23.47 410 GLU A C 1
ATOM 1274 O O . GLU A 1 188 ? 10.421 17.537 11.511 1.00 23.29 410 GLU A O 1
ATOM 1280 N N . GLN A 1 189 ? 9.277 17.716 9.570 1.00 22.83 411 GLN A N 1
ATOM 1281 C CA . GLN A 1 189 ? 8.876 16.309 9.539 1.00 22.46 411 GLN A CA 1
ATOM 1282 C C . GLN A 1 189 ? 9.399 15.628 8.271 1.00 21.91 411 GLN A C 1
ATOM 1283 O O . GLN A 1 189 ? 8.646 15.449 7.313 1.00 21.46 411 GLN A O 1
ATOM 1289 N N . PRO A 1 190 ? 10.695 15.251 8.251 1.00 21.54 412 PRO A N 1
ATOM 1290 C CA . PRO A 1 190 ? 11.234 14.676 7.011 1.00 21.20 412 PRO A CA 1
ATOM 1291 C C . PRO A 1 190 ? 10.599 13.330 6.618 1.00 20.54 412 PRO A C 1
ATOM 1292 O O . PRO A 1 190 ? 10.657 12.955 5.452 1.00 20.94 412 PRO A O 1
ATOM 1296 N N . GLY A 1 191 ? 9.994 12.629 7.574 1.00 19.64 413 GLY A N 1
ATOM 1297 C CA . GLY A 1 191 ? 9.309 11.351 7.301 1.00 18.65 413 GLY A CA 1
ATOM 1298 C C . GLY A 1 191 ? 7.843 11.444 6.895 1.00 17.93 413 GLY A C 1
ATOM 1299 O O . GLY A 1 191 ? 7.173 10.415 6.725 1.00 17.61 413 GLY A O 1
ATOM 1300 N N . ARG A 1 192 ? 7.343 12.666 6.718 1.00 17.45 414 ARG A N 1
ATOM 1301 C CA . ARG A 1 192 ? 5.912 12.880 6.478 1.00 17.12 414 ARG A CA 1
ATOM 1302 C C . ARG A 1 192 ? 5.413 12.310 5.147 1.00 16.73 414 ARG A C 1
ATOM 1303 O O . ARG A 1 192 ? 4.352 11.692 5.105 1.00 16.75 414 ARG A O 1
ATOM 1311 N N . PHE A 1 193 ? 6.174 12.536 4.080 1.00 16.21 415 PHE A N 1
ATOM 1312 C CA . PHE A 1 193 ? 5.818 12.088 2.733 1.00 15.59 415 PHE A CA 1
ATOM 1313 C C . PHE A 1 193 ? 5.661 10.560 2.709 1.00 15.30 415 PHE A C 1
ATOM 1314 O O . PHE A 1 193 ? 4.658 10.039 2.216 1.00 15.29 415 PHE A O 1
ATOM 1322 N N . ALA A 1 194 ? 6.636 9.855 3.272 1.00 14.64 416 ALA A N 1
ATOM 1323 C CA . ALA A 1 194 ? 6.575 8.394 3.363 1.00 14.76 416 ALA A CA 1
ATOM 1324 C C . ALA A 1 194 ? 5.408 7.921 4.229 1.00 14.92 416 ALA A C 1
ATOM 1325 O O . ALA A 1 194 ? 4.758 6.926 3.904 1.00 14.31 416 ALA A O 1
ATOM 1327 N N . LYS A 1 195 ? 5.156 8.631 5.328 1.00 14.61 417 LYS A N 1
ATOM 1328 C CA . LYS A 1 195 ? 4.053 8.311 6.225 1.00 15.38 417 LYS A CA 1
ATOM 1329 C C . LYS A 1 195 ? 2.692 8.423 5.526 1.00 14.29 417 LYS A C 1
ATOM 1330 O O . LYS A 1 195 ? 1.817 7.588 5.739 1.00 14.21 417 LYS A O 1
ATOM 1336 N N . LEU A 1 196 ? 2.522 9.456 4.701 1.00 13.44 418 LEU A N 1
ATOM 1337 C CA . LEU A 1 196 ? 1.327 9.594 3.864 1.00 12.91 418 LEU A CA 1
ATOM 1338 C C . LEU A 1 196 ? 1.160 8.415 2.901 1.00 12.65 418 LEU A C 1
ATOM 1339 O O . LEU A 1 196 ? 0.086 7.800 2.836 1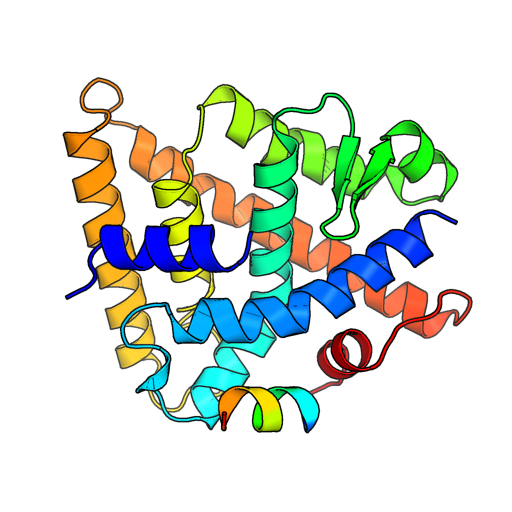.00 11.97 418 LEU A O 1
ATOM 1344 N N . LEU A 1 197 ? 2.229 8.100 2.167 1.00 12.11 419 LEU A N 1
ATOM 1345 C CA . LEU A 1 197 ? 2.232 6.967 1.237 1.00 12.01 419 LEU A CA 1
ATOM 1346 C C . LEU A 1 197 ? 1.942 5.642 1.929 1.00 11.83 419 LEU A C 1
ATOM 1347 O O . LEU A 1 197 ? 1.320 4.746 1.338 1.00 11.01 419 LEU A O 1
ATOM 1352 N N . LEU A 1 198 ? 2.395 5.512 3.176 1.00 10.91 420 LEU A N 1
ATOM 1353 C CA . LEU A 1 198 ? 2.242 4.250 3.893 1.00 10.99 420 LEU A CA 1
ATOM 1354 C C . LEU A 1 198 ? 0.859 4.010 4.532 1.00 10.75 420 LEU A C 1
ATOM 1355 O O . LEU A 1 198 ? 0.640 2.986 5.200 1.00 11.16 420 LEU A O 1
ATOM 1360 N N . ARG A 1 199 ? -0.070 4.933 4.303 1.00 10.10 421 ARG A N 1
ATOM 1361 C CA . ARG A 1 199 ? -1.491 4.661 4.559 1.00 10.54 421 ARG A CA 1
ATOM 1362 C C . ARG A 1 199 ? -2.172 3.924 3.383 1.00 10.50 421 ARG A C 1
ATOM 1363 O O . ARG A 1 199 ? -3.260 3.355 3.531 1.00 10.39 421 ARG A O 1
ATOM 1371 N N . LEU A 1 200 ? -1.519 3.912 2.230 1.00 10.47 422 LEU A N 1
ATOM 1372 C CA . LEU A 1 200 ? -2.115 3.281 1.043 1.00 11.07 422 LEU A CA 1
ATOM 1373 C C . LEU A 1 200 ? -2.346 1.755 1.114 1.00 10.35 422 LEU A C 1
ATOM 1374 O O . LEU A 1 200 ? -3.352 1.297 0.615 1.00 10.07 422 LEU A O 1
ATOM 1379 N N . PRO A 1 201 ? -1.412 0.970 1.700 1.00 10.50 423 PRO A N 1
ATOM 1380 C CA . PRO A 1 201 ? -1.727 -0.445 1.924 1.00 10.37 423 PRO A CA 1
ATOM 1381 C C . PRO A 1 201 ? -2.965 -0.672 2.794 1.00 10.18 423 PRO A C 1
ATOM 1382 O O . PRO A 1 201 ? -3.787 -1.523 2.457 1.00 9.74 423 PRO A O 1
ATOM 1386 N N . ALA A 1 202 ? -3.114 0.099 3.878 1.00 10.29 424 ALA A N 1
ATOM 1387 C CA . ALA A 1 202 ? -4.308 -0.007 4.729 1.00 10.28 424 ALA A CA 1
ATOM 1388 C C . ALA A 1 202 ? -5.562 0.330 3.926 1.00 10.42 424 ALA A C 1
ATOM 1389 O O . ALA A 1 202 ? -6.569 -0.375 4.015 1.00 10.17 424 ALA A O 1
ATOM 1391 N N . LEU A 1 203 ? -5.472 1.379 3.106 1.00 10.12 425 LEU A N 1
ATOM 1392 C CA . LEU A 1 203 ? -6.582 1.804 2.259 1.00 9.55 425 LEU A CA 1
ATOM 1393 C C . LEU A 1 203 ? -6.988 0.726 1.255 1.00 9.52 425 LEU A C 1
ATOM 1394 O O . LEU A 1 203 ? -8.164 0.540 0.993 1.00 9.31 425 LEU A O 1
ATOM 1399 N N . ARG A 1 204 ? -5.995 0.046 0.697 1.00 9.18 426 ARG A N 1
ATOM 1400 C CA . ARG A 1 204 ? -6.187 -1.037 -0.250 1.00 9.84 426 ARG A CA 1
ATOM 1401 C C . ARG A 1 204 ? -6.909 -2.221 0.400 1.00 9.80 426 ARG A C 1
ATOM 1402 O O . ARG A 1 204 ? -7.898 -2.728 -0.133 1.00 9.29 426 ARG A O 1
ATOM 1410 N N . SER A 1 205 ? -6.410 -2.633 1.565 1.00 10.29 427 SER A N 1
ATOM 1411 C CA . SER A 1 205 ? -6.971 -3.736 2.329 1.00 11.07 427 SER A CA 1
ATOM 1412 C C . SER A 1 205 ? -8.414 -3.449 2.771 1.00 10.76 427 SER A C 1
ATOM 1413 O O . SER A 1 205 ? -9.305 -4.300 2.632 1.00 10.58 427 SER A O 1
ATOM 1416 N N . ILE A 1 206 ? -8.646 -2.245 3.280 1.00 10.27 428 ILE A N 1
ATOM 1417 C CA . ILE A 1 206 ? -9.972 -1.850 3.743 1.00 9.98 428 ILE A CA 1
ATOM 1418 C C . ILE A 1 206 ? -10.956 -1.739 2.581 1.00 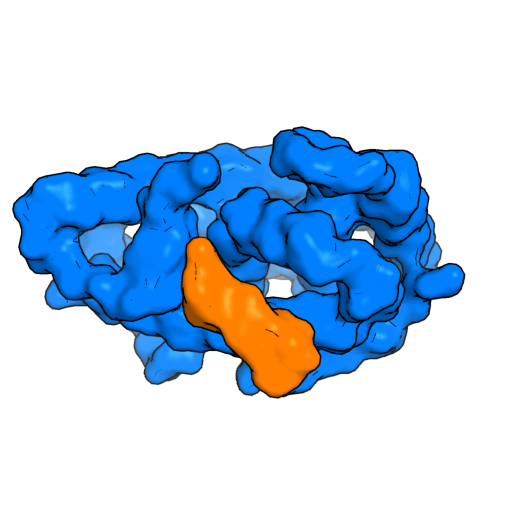10.02 428 ILE A C 1
ATOM 1419 O O . ILE A 1 206 ? -12.102 -2.171 2.704 1.00 9.95 428 ILE A O 1
ATOM 1424 N N . GLY A 1 207 ? -10.503 -1.174 1.457 1.00 9.83 429 GLY A N 1
ATOM 1425 C CA . GLY A 1 207 ? -11.332 -1.101 0.243 1.00 10.58 429 GLY A CA 1
ATOM 1426 C C . GLY A 1 207 ? -11.799 -2.475 -0.191 1.00 10.83 429 GLY A C 1
ATOM 1427 O O . GLY A 1 207 ? -12.989 -2.679 -0.473 1.00 10.73 429 GLY A O 1
ATOM 1428 N N . LEU A 1 208 ? -10.867 -3.431 -0.198 1.00 11.26 430 LEU A N 1
ATOM 1429 C CA . LEU A 1 208 ? -11.180 -4.818 -0.562 1.00 11.22 430 LEU A CA 1
ATOM 1430 C C . LEU A 1 208 ? -12.196 -5.482 0.369 1.00 11.97 430 LEU A C 1
ATOM 1431 O O . LEU A 1 208 ? -13.134 -6.125 -0.105 1.00 11.72 430 LEU A O 1
ATOM 1436 N N . LYS A 1 209 ? -12.021 -5.310 1.682 1.00 12.77 431 LYS A N 1
ATOM 1437 C CA . LYS A 1 209 ? -12.976 -5.840 2.667 1.00 13.46 431 LYS A CA 1
ATOM 1438 C C . LYS A 1 209 ? -14.358 -5.192 2.543 1.00 13.39 431 LYS A C 1
ATOM 1439 O O . LYS A 1 209 ? -15.390 -5.877 2.576 1.00 12.84 431 LYS A O 1
ATOM 1445 N N . CYS A 1 210 ? -14.387 -3.876 2.382 1.00 13.64 432 CYS A N 1
ATOM 1446 C CA . CYS A 1 210 ? -15.664 -3.192 2.183 1.00 14.57 432 CYS A CA 1
ATOM 1447 C C . CYS A 1 210 ? -16.397 -3.762 0.967 1.00 14.64 432 CYS A C 1
ATOM 1448 O O . CYS A 1 210 ? -17.595 -4.047 1.032 1.00 15.80 432 CYS A O 1
ATOM 1452 N N . LEU A 1 211 ? -15.667 -3.946 -0.128 1.00 15.42 433 LEU A N 1
ATOM 1453 C CA . LEU A 1 211 ? -16.226 -4.493 -1.368 1.00 15.77 433 LEU A CA 1
ATOM 1454 C C . LEU A 1 211 ? -16.832 -5.882 -1.151 1.00 15.85 433 LEU A C 1
ATOM 1455 O O . LEU A 1 211 ? -17.924 -6.180 -1.646 1.00 15.91 433 LEU A O 1
ATOM 1460 N N . GLU A 1 212 ? -16.120 -6.731 -0.411 1.00 15.94 434 GLU A N 1
ATOM 1461 C CA . GLU A 1 212 ? -16.630 -8.051 -0.033 1.00 16.63 434 GLU A CA 1
ATOM 1462 C C . GLU A 1 212 ? -18.001 -7.949 0.655 1.00 15.85 434 GLU A C 1
ATOM 1463 O O . GLU A 1 212 ? -18.933 -8.697 0.316 1.00 15.22 434 GLU A O 1
ATOM 1469 N N . HIS A 1 213 ? -18.126 -7.023 1.610 1.00 15.03 435 HIS A N 1
ATOM 1470 C CA . HIS A 1 213 ? -19.403 -6.797 2.306 1.00 15.03 435 HIS A CA 1
ATOM 1471 C C . HIS A 1 213 ? -20.474 -6.360 1.301 1.00 14.96 435 HIS A C 1
ATOM 1472 O O . HIS A 1 213 ? -21.596 -6.867 1.320 1.00 14.93 435 HIS A O 1
ATOM 1479 N N . LEU A 1 214 ? -20.110 -5.428 0.421 1.00 14.95 436 LEU A N 1
ATOM 1480 C CA . LEU A 1 214 ? -21.024 -4.915 -0.602 1.00 15.40 436 LEU A CA 1
ATOM 1481 C C . LEU A 1 214 ? -21.568 -6.034 -1.483 1.00 15.42 436 LEU A C 1
ATOM 1482 O O . LEU A 1 214 ? -22.772 -6.099 -1.715 1.00 15.19 436 LEU A O 1
ATOM 1487 N N . PHE A 1 215 ? -20.687 -6.924 -1.940 1.00 15.26 437 PHE A N 1
ATOM 1488 C CA . PHE A 1 215 ? -21.114 -8.071 -2.734 1.00 16.24 437 PHE A CA 1
ATOM 1489 C C . PHE A 1 215 ? -22.066 -8.979 -1.958 1.00 16.68 437 PHE A C 1
ATOM 1490 O O . PHE A 1 215 ? -23.052 -9.469 -2.515 1.00 16.79 437 PHE A O 1
ATOM 1498 N N . PHE A 1 216 ? -21.784 -9.178 -0.672 1.00 16.73 438 PHE A N 1
ATOM 1499 C CA . PHE A 1 216 ? -22.697 -9.923 0.192 1.00 17.73 438 PHE A CA 1
ATOM 1500 C C . PHE A 1 216 ? -24.069 -9.252 0.326 1.00 18.08 438 PHE A C 1
ATOM 1501 O O . PHE A 1 216 ? -25.096 -9.934 0.194 1.00 18.32 438 PHE A O 1
ATOM 1509 N N . PHE A 1 217 ? -24.091 -7.937 0.578 1.00 18.15 439 PHE A N 1
ATOM 1510 C CA . PHE A 1 217 ? -25.357 -7.197 0.691 1.00 19.10 439 PHE A CA 1
ATOM 1511 C C . PHE A 1 217 ? -26.187 -7.394 -0.577 1.00 19.93 439 PHE A C 1
ATOM 1512 O O . PHE A 1 217 ? -27.398 -7.617 -0.513 1.00 19.68 439 PHE A O 1
ATOM 1520 N N . LYS A 1 218 ? -25.514 -7.318 -1.722 1.00 20.85 440 LYS A N 1
ATOM 1521 C CA . LYS A 1 218 ? -26.143 -7.526 -3.020 1.00 22.31 440 LYS A CA 1
ATOM 1522 C C . LYS A 1 218 ? -26.697 -8.950 -3.125 1.00 22.89 440 LYS A C 1
ATOM 1523 O O . LYS A 1 218 ? -27.831 -9.149 -3.575 1.00 23.03 440 LYS A O 1
ATOM 1529 N N . LEU A 1 219 ? -25.904 -9.921 -2.679 1.00 23.67 441 LEU A N 1
ATOM 1530 C CA . LEU A 1 219 ? -26.298 -11.335 -2.679 1.00 24.73 441 LEU A CA 1
ATOM 1531 C C . LEU A 1 219 ? -27.549 -11.644 -1.839 1.00 25.42 441 LEU A C 1
ATOM 1532 O O . LEU A 1 219 ? -28.492 -12.233 -2.353 1.00 25.43 441 LEU A O 1
ATOM 1537 N N . ILE A 1 220 ? -27.553 -11.250 -0.564 1.00 26.29 442 ILE A N 1
ATOM 1538 C CA . ILE A 1 220 ? -28.694 -11.511 0.332 1.00 27.23 442 ILE A CA 1
ATOM 1539 C C . ILE A 1 220 ? -29.945 -10.747 -0.106 1.00 27.26 442 ILE A C 1
ATOM 1540 O O . ILE A 1 220 ? -31.055 -11.270 -0.028 1.00 27.39 442 ILE A O 1
ATOM 1545 N N . GLY A 1 221 ? -29.755 -9.519 -0.578 1.00 27.48 443 GLY A N 1
ATOM 1546 C CA . GLY A 1 221 ? -30.839 -8.747 -1.173 1.00 27.91 443 GLY A CA 1
ATOM 1547 C C . GLY A 1 221 ? -31.697 -7.974 -0.188 1.00 28.39 443 GLY A C 1
ATOM 1548 O O . GLY A 1 221 ? -32.758 -7.462 -0.556 1.00 28.73 443 GLY A O 1
ATOM 1549 N N . ASP A 1 222 ? -31.238 -7.881 1.057 1.00 28.28 444 ASP A N 1
ATOM 1550 C CA . ASP A 1 222 ? -31.983 -7.181 2.104 1.00 28.44 444 ASP A CA 1
ATOM 1551 C C . ASP A 1 222 ? -31.608 -5.708 2.254 1.00 28.03 444 ASP A C 1
ATOM 1552 O O . ASP A 1 222 ? -32.153 -5.011 3.119 1.00 28.26 444 ASP A O 1
ATOM 1557 N N . THR A 1 223 ? -30.682 -5.251 1.413 1.00 27.08 445 THR A N 1
ATOM 1558 C CA . THR A 1 223 ? -30.151 -3.892 1.469 1.00 26.38 445 THR A CA 1
ATOM 1559 C C . THR A 1 223 ? -30.319 -3.228 0.099 1.00 25.73 445 THR A C 1
ATOM 1560 O O . THR A 1 223 ? -29.780 -3.719 -0.901 1.00 26.28 445 THR A O 1
ATOM 1564 N N . PRO A 1 224 ? -31.090 -2.125 0.038 1.00 24.68 446 PRO A N 1
ATOM 1565 C CA . PRO A 1 224 ? -31.233 -1.381 -1.214 1.00 23.60 446 PRO A CA 1
ATOM 1566 C C . PRO A 1 224 ? -29.883 -0.848 -1.702 1.00 22.62 446 PRO A C 1
ATOM 1567 O O . PRO A 1 224 ? -29.126 -0.281 -0.925 1.00 22.59 446 PRO A O 1
ATOM 1571 N N . ILE A 1 225 ? -29.586 -1.056 -2.978 1.00 21.34 447 ILE A N 1
ATOM 1572 C CA . ILE A 1 225 ? -28.384 -0.512 -3.605 1.00 20.27 447 ILE A CA 1
ATOM 1573 C C . ILE A 1 225 ? -28.842 0.235 -4.858 1.00 20.01 447 ILE A C 1
ATOM 1574 O O . ILE A 1 225 ? -29.495 -0.356 -5.731 1.00 19.31 447 ILE A O 1
ATOM 1579 N N . ASP A 1 226 ? -28.531 1.531 -4.929 1.00 19.47 448 ASP A N 1
ATOM 1580 C CA . ASP A 1 226 ? -28.984 2.368 -6.038 1.00 19.29 448 ASP A CA 1
ATOM 1581 C C . ASP A 1 226 ? -28.086 2.153 -7.261 1.00 18.41 448 ASP A C 1
ATOM 1582 O O . ASP A 1 226 ? -27.111 1.404 -7.206 1.00 17.82 448 ASP A O 1
ATOM 1587 N N . THR A 1 227 ? -28.414 2.830 -8.355 1.00 17.55 449 THR A N 1
ATOM 1588 C CA . THR A 1 227 ? -27.958 2.432 -9.686 1.00 16.60 449 THR A CA 1
ATOM 1589 C C . THR A 1 227 ? -26.454 2.526 -9.955 1.00 15.94 449 THR A C 1
ATOM 1590 O O . THR A 1 227 ? -25.903 1.684 -10.652 1.00 15.50 449 THR A O 1
ATOM 1594 N N . PHE A 1 228 ? -25.797 3.561 -9.438 1.00 15.46 450 PHE A N 1
ATOM 1595 C CA . PHE A 1 228 ? -24.382 3.778 -9.758 1.00 15.21 450 PHE A CA 1
ATOM 1596 C C . PHE A 1 228 ? -23.514 2.832 -8.922 1.00 15.18 450 PHE A C 1
ATOM 1597 O O . PHE A 1 228 ? -22.562 2.234 -9.427 1.00 15.12 450 PHE A O 1
ATOM 1605 N N . LEU A 1 229 ? -23.857 2.684 -7.645 1.00 15.40 451 LEU A N 1
ATOM 1606 C CA . LEU A 1 229 ? -23.196 1.697 -6.798 1.00 14.54 451 LEU A CA 1
ATOM 1607 C C . LEU A 1 229 ? -23.375 0.284 -7.373 1.00 15.14 451 LEU A C 1
ATOM 1608 O O . LEU A 1 229 ? -22.409 -0.471 -7.480 1.00 14.60 451 LEU A O 1
ATOM 1613 N N . MET A 1 230 ? -24.603 -0.047 -7.772 1.00 15.21 452 MET A N 1
ATOM 1614 C CA . MET A 1 230 ? -24.887 -1.318 -8.433 1.00 15.59 452 MET A CA 1
ATOM 1615 C C . MET A 1 230 ? -24.042 -1.501 -9.701 1.00 15.52 452 MET A C 1
ATOM 1616 O O . MET A 1 230 ? -23.461 -2.565 -9.913 1.00 15.07 452 MET A O 1
ATOM 1621 N N . GLU A 1 231 ? -23.955 -0.457 -10.527 1.00 15.86 453 GLU A N 1
ATOM 1622 C CA . GLU A 1 231 ? -23.128 -0.504 -11.737 1.00 16.12 453 GLU A CA 1
ATOM 1623 C C . GLU A 1 231 ? -21.664 -0.835 -11.427 1.00 16.45 453 GLU A C 1
ATOM 1624 O O . GLU A 1 231 ? -21.027 -1.604 -12.150 1.00 16.05 453 GLU A O 1
ATOM 1630 N N . MET A 1 232 ? -21.144 -0.263 -10.345 1.00 17.10 454 MET A N 1
ATOM 1631 C CA . MET A 1 232 ? -19.757 -0.508 -9.938 1.00 17.63 454 MET A CA 1
ATOM 1632 C C . MET A 1 232 ? -19.532 -1.946 -9.481 1.00 18.60 454 MET A C 1
ATOM 1633 O O . MET A 1 232 ? -18.410 -2.449 -9.531 1.00 18.26 454 MET A O 1
ATOM 1638 N N . LEU A 1 233 ? -20.608 -2.595 -9.046 1.00 19.74 455 LEU A N 1
ATOM 1639 C CA . LEU A 1 233 ? -20.570 -4.002 -8.639 1.00 21.80 455 LEU A CA 1
ATOM 1640 C C . LEU A 1 233 ? -20.717 -4.993 -9.806 1.00 23.72 455 LEU A C 1
ATOM 1641 O O . LEU A 1 233 ? -20.618 -6.208 -9.603 1.00 24.32 455 LEU A O 1
ATOM 1646 N N . GLU A 1 234 ? -20.959 -4.480 -11.015 1.00 26.13 456 GLU A N 1
ATOM 1647 C CA . GLU A 1 234 ? -20.950 -5.299 -12.238 1.00 28.74 456 GLU A CA 1
ATOM 1648 C C . GLU A 1 234 ? -19.558 -5.839 -12.513 1.00 29.70 456 GLU A C 1
ATOM 1649 O O . GLU A 1 234 ? -18.559 -5.185 -12.203 1.00 29.96 456 GLU A O 1
ATOM 1655 N N . ALA A 1 235 ? -19.497 -7.027 -13.111 1.00 31.30 457 ALA A N 1
ATOM 1656 C CA . ALA A 1 235 ? -18.238 -7.593 -13.591 1.00 32.97 457 ALA A CA 1
ATOM 1657 C C . ALA A 1 235 ? -17.725 -6.813 -14.808 1.00 33.71 457 ALA A C 1
ATOM 1658 O O . ALA A 1 235 ? -18.498 -6.080 -15.448 1.00 34.04 457 ALA A O 1
ATOM 1660 N N . PRO A 1 236 ? -16.420 -6.944 -15.127 1.00 34.46 458 PRO A N 1
ATOM 1661 C CA . PRO A 1 236 ? -15.932 -6.318 -16.348 1.00 35.04 458 PRO A CA 1
ATOM 1662 C C . PRO A 1 236 ? -16.026 -7.265 -17.552 1.00 35.64 458 PRO A C 1
ATOM 1663 O O . PRO A 1 236 ? -16.658 -6.924 -18.565 1.00 36.27 458 PRO A O 1
ATOM 1667 N N . HIS B 2 2 ? -21.202 -0.353 -18.732 1.00 24.92 687 HIS B N 1
ATOM 1668 C CA . HIS B 2 2 ? -21.049 0.664 -17.637 1.00 24.40 687 HIS B CA 1
ATOM 1669 C C . HIS B 2 2 ? -21.675 1.993 -18.068 1.00 23.51 687 HIS B C 1
ATOM 1670 O O . HIS B 2 2 ? -20.977 3.012 -18.165 1.00 23.04 687 HIS B O 1
ATOM 1677 N N . LYS B 2 3 ? -22.982 1.990 -18.324 1.00 22.49 688 LYS B N 1
ATOM 1678 C CA . LYS B 2 3 ? -23.601 3.150 -18.973 1.00 22.07 688 LYS B CA 1
ATOM 1679 C C . LYS B 2 3 ? -23.589 4.470 -18.195 1.00 20.79 688 LYS B C 1
ATOM 1680 O O . LYS B 2 3 ? -23.334 5.508 -18.796 1.00 19.92 688 LYS B O 1
ATOM 1686 N N . ILE B 2 4 ? -23.824 4.439 -16.880 1.00 19.17 689 ILE B N 1
ATOM 1687 C CA . ILE B 2 4 ? -23.823 5.684 -16.090 1.00 18.08 689 ILE B CA 1
ATOM 1688 C C . ILE B 2 4 ? -22.449 6.364 -16.090 1.00 17.55 689 ILE B C 1
ATOM 1689 O O . ILE B 2 4 ? -22.344 7.563 -16.357 1.00 16.76 689 ILE B O 1
ATOM 1694 N N . LEU B 2 5 ? -21.400 5.592 -15.799 1.00 17.12 690 LEU B N 1
ATOM 1695 C CA . LEU B 2 5 ? -20.035 6.128 -15.784 1.00 17.13 690 LEU B CA 1
ATOM 1696 C C . LEU B 2 5 ? -19.659 6.794 -17.118 1.00 16.97 690 LEU B C 1
ATOM 1697 O O . LEU B 2 5 ? -19.162 7.916 -17.123 1.00 16.52 690 LEU B O 1
ATOM 1702 N N . HIS B 2 6 ? -19.907 6.107 -18.234 1.00 17.19 691 HIS B N 1
ATOM 1703 C CA . HIS B 2 6 ? -19.583 6.646 -19.559 1.00 17.58 691 HIS B CA 1
ATOM 1704 C C . HIS B 2 6 ? -20.294 7.983 -19.791 1.00 17.45 691 HIS B C 1
ATOM 1705 O O . HIS B 2 6 ? -19.682 8.955 -20.235 1.00 17.36 691 HIS B O 1
ATOM 1712 N N . ARG B 2 7 ? -21.586 8.014 -19.482 1.00 17.27 692 ARG B N 1
ATOM 1713 C CA . ARG B 2 7 ? -22.409 9.216 -19.652 1.00 17.89 692 ARG B CA 1
ATOM 1714 C C . ARG B 2 7 ? -21.860 10.398 -18.871 1.00 18.13 692 ARG B C 1
ATOM 1715 O O . ARG B 2 7 ? -21.782 11.514 -19.390 1.00 17.66 692 ARG B O 1
ATOM 1723 N N . LEU B 2 8 ? -21.448 10.140 -17.631 1.00 18.49 693 LEU B N 1
ATOM 1724 C CA . LEU B 2 8 ? -20.970 11.198 -16.752 1.00 19.62 693 LEU B CA 1
ATOM 1725 C C . LEU B 2 8 ? -19.612 11.735 -17.197 1.00 20.38 693 LEU B C 1
ATOM 1726 O O . LEU B 2 8 ? -19.355 12.927 -17.076 1.00 20.78 693 LEU B O 1
ATOM 1731 N N . LEU B 2 9 ? -18.775 10.859 -17.746 1.00 21.76 694 LEU B N 1
ATOM 1732 C CA . LEU B 2 9 ? -17.450 11.228 -18.255 1.00 23.90 694 LEU B CA 1
ATOM 1733 C C . LEU B 2 9 ? -17.483 12.032 -19.558 1.00 25.51 694 LEU B C 1
ATOM 1734 O O . LEU B 2 9 ? -16.601 12.855 -19.806 1.00 25.50 694 LEU B O 1
ATOM 1739 N N . GLN B 2 10 ? -18.492 11.768 -20.388 1.00 27.68 695 GLN B N 1
ATOM 1740 C CA . GLN B 2 10 ? -18.719 12.504 -21.636 1.00 29.79 695 GLN B CA 1
ATOM 1741 C C . GLN B 2 10 ? -18.803 13.991 -21.316 1.00 30.80 695 GLN B C 1
ATOM 1742 O O . GLN B 2 10 ? -17.994 14.793 -21.805 1.00 31.29 695 GLN B O 1
ATOM 1748 N N . ALA B 2 11 ? -19.778 14.332 -20.472 1.00 32.22 696 ALA B N 1
ATOM 1749 C CA . ALA B 2 11 ? -20.030 15.688 -19.964 1.00 32.98 696 ALA B CA 1
ATOM 1750 C C . ALA B 2 11 ? -21.473 15.771 -19.464 1.00 33.50 696 ALA B C 1
ATOM 1751 O O . ALA B 2 11 ? -22.031 14.782 -18.968 1.00 33.98 696 ALA B O 1
#

InterPro domains:
  IPR000003 Retinoid X receptor/HNF4 [PR00545] (203-216)
  IPR000003 Retinoid X receptor/HNF4 [PR00545] (322-347)
  IPR000003 Retinoid X receptor/HNF4 [PR00545] (348-366)
  IPR000003 Retinoid X receptor/HNF4 [PR00545] (389-408)
  IPR000536 Nuclear hormone receptor, ligand-binding domain [PF00104] (265-441)
  IPR000536 Nuclear hormone receptor, ligand-binding domain [PS51843] (227-458)
  IPR000536 Nuclear hormone receptor, ligand-binding domain [SM00430] (270-429)
  IPR001628 Zinc finger, nuclear hormone receptor-type [PF00105] (134-202)
  IPR001628 Zinc finger, nuclear hormone receptor-type [PR00047] (135-151)
  IPR001628 Zinc finger, nuclear hormone receptor-type [PR00047] (151-166)
  IPR001628 Zinc finger, nuclear hormone receptor-type [PR00047] (184-192)
  IPR001628 Zinc finger, nuclear hormone receptor-type [PR00047] (192-200)
  IPR001628 Zinc finger, nuclear hormone receptor-type [PS00031] (135-161)
  IPR001628 Zinc finger, nuclear hormone receptor-type [PS51030] (132-207)
  IPR001628 Zinc finger, nuclear hormone receptor-type [SM00399] (132-203)
  IPR001723 Nuclear hormone receptor [PR00398] (196-206)
  IPR001723 Nuclear hormone receptor [PR00398] (271-292)
  IPR001723 Nuclear hormone receptor [PR00398] (292-308)
  IPR001723 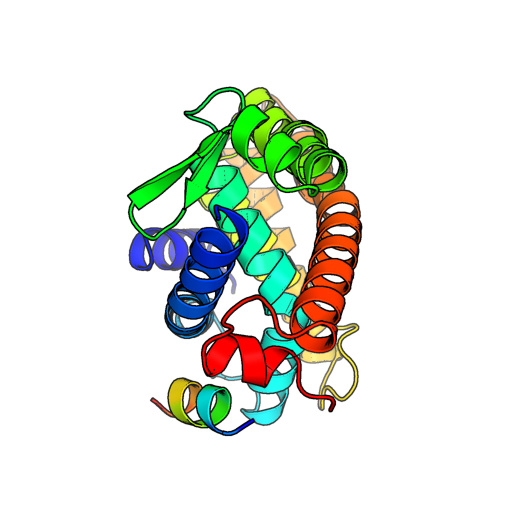Nuclear hormone receptor [PR00398] (360-375)
  IPR001723 Nuclear hormone receptor [PR00398] (417-434)

Radius of gyration: 17.0 Å; Cα contacts (8 Å, |Δi|>4): 255; chains: 2; bounding box: 43×35×42 Å

Sequence (221 aa):
DMPVERILEAELAVEDPVTNICQAADKQLFTLVEWAKRIPHFSELPLDDQVILLRAGWNELLIASFSHRSIAVKDGILLATGLHVHRNSAHSAGVGAIFDRVLTELVSKMRDMQMDKTELGCLRAIVLFNPDSKGLSNPAEVEALREKVYASLEAYCKHKYPEQPGRFAKLLLRLPALRSIGLKCLEHLFFFKLIGDTPIDTFLMEMLEAPHKILHRLLQA

B-factor: mean 19.21, std 6.08, range [8.04, 46.23]

Solvent-accessible surface area: 10727 Å² total; per-residue (Å²): 128,3,37,25,113,111,0,50,101,0,12,89,50,32,143,108,29,10,26,53,45,4,98,5,25,13,102,25,1,77,39,3,2,79,1,0,57,128,2,4,73,0,52,128,6,63,81,94,1,13,7,40,0,0,43,55,4,10,19,21,0,15,5,5,20,36,0,15,81,0,52,93,36,169,60,0,4,44,9,32,59,71,86,88,5,73,87,96,37,0,79,99,33,66,18,7,83,16,13,31,73,6,14,72,47,1,2,33,73,6,83,108,17,143,5,32,84,11,0,8,0,0,9,6,0,4,10,0,0,21,27,100,12,185,65,17,84,65,63,63,67,0,86,37,10,55,77,88,0,86,58,26,0,66,64,33,2,96,149,109,38,92,120,64,106,48,6,27,48,106,0,52,114,59,34,81,14,7,111,44,0,4,113,78,28,47,104,50,20,88,111,30,90,137,99,58,108,16,86,24,87,85,0,0,69,9,12,6,81,86,162,71,134,35,0,61,142,48,14,144,99

Foldseek 3Di:
DFALVLLLVLLVVLQLVVLVQLVLLLVVLVSVLSSQVSGPPLVVFPPVQNVLLCLQQSLLLVLLVQLLVCLVDDQWTQGSVRDIQHLVSCVVSVNNPLSVLSVPLGNVLCNVVVQDSSLSSLLSLLSSLDLVRPPGPCSPVSVVSSVVSLVNNLVVCCVPPVVCNCVSVSSVVSVVSSVVSSVVVLVVVVVCVVVVPHDHDDRRVVSNDDD/DPVVVVVVVD

Nearest PDB structures (foldseek):
  6lb5-assembly1_A  TM=1.003E+00  e=2.381E-29  Homo sapiens
  6sti-assembly1_A  TM=1.003E+00  e=2.623E-29  Homo sapiens
  7a79-assembly1_A  TM=1.003E+00  e=7.989E-29  Homo sapiens
  7a79-assembly1_B  TM=1.002E+00  e=2.005E-28  Homo sapiens
  7pdt-assembly1_A  TM=1.001E+00  e=4.145E-28  Mus musculus

Secondary structure (DSSP, 8-state):
---HHHHHHHHHHT--HHHHHHHHHHHHHHHHHHHHHTSTTGGGS-HHHHHHHHHHHHHHHHHHHHHHHGGGSSSEEE-TTS-EEEHHHHHHTT-HHHHHHIIIIIIHHHHHTT--HHHHHHHHHHHHS-TT-TT-S-HHHHHHHHHHHHHHHHHHHHHH-TT-TTHHHHHHTTHHHHHHHHHHHHHHHHHHHHH--S---HHHHHHTS--/-HHHHHHHH-